Protein AF-A0A2V7ILH2-F1 (afdb_monomer_lite)

Foldseek 3Di:
DVLLLLVQLQQWPDKDQFPPDDDDDPDPLADTAGIWTAGPVGAIAGEHEEEDEDDDLPDKDKDFPSNLVNPVVVCVVVVHWYWYWYQHPVVLDTFIATSVQFDDDPRMTIDGPVSRLQAGCCCVRRVKWWKKWADKKKKKFFFDPVDDFFQDPPPRDTDTDGPDIWIAHPNFTDDDPLVVVVSVLLLQQWPFDWDPWDFDADPRGTGMIMTITHHPDDDPVDRIDTRGMQSSSLVSQFCVQQADPVGGPDPGGPDRSNVSGRDDDDPDADDRIGMDIDRRHHDDD

Secondary structure (DSSP, 8-state):
-HHHHHHHTS-EEEEEESSSS----S-TT----SEEEEETT--EEEEEEEEE--S-TTSPEEEEHHHHHHHHHHHHHHT-EEEEEEEEGGGTEEEEEEGGGSEEETTEEEE-HHHHHHT--IIIII---EEEEPSPEEEEEEE-TTS--BPPTTT------EEEEEEEETTEE--SHHHHHHHHHHHHHSSPEEEEEEEEEETTEEEEEEEEEE-SS--TT-S-EEEEEHHHHHHHHHHHHHEETTEE--SS-SS-GGGSS----TT---SSS-EEEE---PPP-

Structure (mmCIF, N/CA/C/O backbone):
data_AF-A0A2V7ILH2-F1
#
_entry.id   AF-A0A2V7ILH2-F1
#
loop_
_atom_site.group_PDB
_atom_site.id
_atom_site.type_symbol
_atom_site.label_atom_id
_atom_site.label_alt_id
_atom_site.label_comp_id
_atom_site.label_asym_id
_atom_site.label_entity_id
_atom_site.label_seq_id
_atom_site.pdbx_PDB_ins_code
_atom_site.Cartn_x
_atom_site.Cartn_y
_atom_site.Cartn_z
_atom_site.occupancy
_atom_site.B_iso_or_equiv
_atom_site.auth_seq_id
_atom_site.auth_comp_id
_atom_site.auth_asym_id
_atom_site.auth_atom_id
_atom_site.pdbx_PDB_model_num
ATOM 1 N N . MET A 1 1 ? -11.957 5.761 -0.556 1.00 91.00 1 MET A N 1
ATOM 2 C CA . MET A 1 1 ? -10.638 5.080 -0.637 1.00 91.00 1 MET A CA 1
ATOM 3 C C . MET A 1 1 ? -10.541 3.841 0.254 1.00 91.00 1 MET A C 1
ATOM 5 O O . MET A 1 1 ? -10.382 2.770 -0.309 1.00 91.00 1 MET A O 1
ATOM 9 N N . PHE A 1 2 ? -10.644 3.927 1.592 1.00 95.94 2 PHE A N 1
ATOM 10 C CA . PHE A 1 2 ? -10.409 2.763 2.475 1.00 95.94 2 PHE A CA 1
ATOM 11 C C . PHE A 1 2 ? -11.211 1.511 2.092 1.00 95.94 2 PHE A C 1
ATOM 13 O O . PHE A 1 2 ? -10.617 0.446 1.968 1.00 95.94 2 PHE A O 1
ATOM 20 N N . GLY A 1 3 ? -12.522 1.633 1.841 1.00 94.56 3 GLY A N 1
ATOM 21 C CA . GLY A 1 3 ? -13.349 0.480 1.470 1.00 94.56 3 GLY A CA 1
ATOM 22 C C . GLY A 1 3 ? -12.833 -0.273 0.235 1.00 94.56 3 GLY A C 1
ATOM 23 O O . GLY A 1 3 ? -12.791 -1.500 0.230 1.00 94.56 3 GLY A O 1
ATOM 24 N N . TYR A 1 4 ? -12.341 0.460 -0.770 1.00 93.56 4 TYR A N 1
ATOM 25 C CA . TYR A 1 4 ? -11.715 -0.110 -1.964 1.00 93.56 4 TYR A CA 1
ATOM 26 C C . TYR A 1 4 ? -10.392 -0.814 -1.644 1.00 93.56 4 TYR A C 1
ATOM 28 O O . TYR A 1 4 ? -10.156 -1.922 -2.121 1.00 93.56 4 TYR A O 1
ATOM 36 N N . VAL A 1 5 ? -9.550 -0.198 -0.808 1.00 95.44 5 VAL A N 1
ATOM 37 C CA . VAL A 1 5 ? -8.292 -0.804 -0.348 1.00 95.44 5 VAL A CA 1
ATOM 38 C C . VAL A 1 5 ? -8.584 -2.103 0.405 1.00 95.44 5 VAL A C 1
ATOM 40 O O . VAL A 1 5 ? -8.070 -3.148 0.021 1.00 95.44 5 VAL A O 1
ATOM 43 N N . ALA A 1 6 ? -9.461 -2.076 1.410 1.00 95.81 6 ALA A N 1
ATOM 44 C CA . ALA A 1 6 ? -9.814 -3.251 2.205 1.00 95.81 6 ALA A CA 1
ATOM 45 C C . ALA A 1 6 ? -10.375 -4.396 1.345 1.00 95.81 6 ALA A C 1
ATOM 47 O O . ALA A 1 6 ? -9.959 -5.543 1.508 1.00 95.81 6 ALA A O 1
ATOM 48 N N . ALA A 1 7 ? -11.259 -4.087 0.391 1.00 93.25 7 ALA A N 1
ATOM 49 C CA . ALA A 1 7 ? -11.784 -5.075 -0.548 1.00 93.25 7 ALA A CA 1
ATOM 50 C C . ALA A 1 7 ? -10.675 -5.668 -1.440 1.00 93.25 7 ALA A C 1
ATOM 52 O O . ALA A 1 7 ? -10.587 -6.887 -1.584 1.00 93.25 7 ALA A O 1
ATOM 53 N N . SER A 1 8 ? -9.768 -4.831 -1.957 1.00 92.56 8 SER A N 1
ATOM 54 C CA . SER A 1 8 ? -8.687 -5.257 -2.859 1.00 92.56 8 SER A CA 1
ATOM 55 C C . SER A 1 8 ? -7.653 -6.199 -2.222 1.00 92.56 8 SER A C 1
ATOM 57 O O . SER A 1 8 ? -6.995 -6.962 -2.930 1.00 92.56 8 SER A O 1
ATOM 59 N N . LEU A 1 9 ? -7.519 -6.187 -0.889 1.00 92.94 9 LEU A N 1
ATOM 60 C CA . LEU A 1 9 ? -6.587 -7.056 -0.158 1.00 92.94 9 LEU A CA 1
ATOM 61 C C . LEU A 1 9 ? -7.113 -8.493 0.043 1.00 92.94 9 LEU A C 1
ATOM 63 O O . LEU A 1 9 ? -6.363 -9.372 0.468 1.00 92.94 9 LEU A O 1
ATOM 67 N N . ARG A 1 10 ? -8.384 -8.762 -0.298 1.00 85.44 10 ARG A N 1
ATOM 68 C CA . ARG A 1 10 ? -9.002 -10.105 -0.374 1.00 85.44 10 ARG A CA 1
ATOM 69 C C . ARG A 1 10 ? -9.022 -10.935 0.916 1.00 85.44 10 ARG A C 1
ATOM 71 O O . ARG A 1 10 ? -9.249 -12.146 0.863 1.00 85.44 10 ARG A O 1
ATOM 78 N N . SER A 1 11 ? -8.853 -10.306 2.078 1.00 92.50 11 SER A N 1
ATOM 79 C CA . SER A 1 11 ? -9.111 -10.969 3.371 1.00 92.50 11 SER A CA 1
ATOM 80 C C . SER A 1 11 ? -10.510 -10.713 3.925 1.00 92.50 11 SER A C 1
ATOM 82 O O . SER A 1 11 ? -10.855 -11.256 4.974 1.00 92.50 11 SER A O 1
ATOM 84 N N . CYS A 1 12 ? -11.323 -9.924 3.219 1.00 93.62 12 CYS A N 1
ATOM 85 C CA . CYS A 1 12 ? -12.707 -9.636 3.572 1.00 93.62 12 CYS A CA 1
ATOM 86 C C . CYS A 1 12 ? -13.684 -10.288 2.590 1.00 93.62 12 CYS A C 1
ATOM 88 O O . CYS A 1 12 ? -13.507 -10.196 1.378 1.00 93.62 12 CYS A O 1
ATOM 90 N N . VAL A 1 13 ? -14.755 -10.874 3.128 1.00 94.94 13 VAL A N 1
ATOM 91 C CA . VAL A 1 13 ? -15.926 -11.325 2.356 1.00 94.94 13 VAL A CA 1
ATOM 92 C C . VAL A 1 13 ? -16.975 -10.224 2.217 1.00 94.94 13 VAL A C 1
ATOM 94 O O . VAL A 1 13 ? -17.809 -10.282 1.317 1.00 94.94 13 VAL A O 1
ATOM 97 N N . LEU A 1 14 ? -16.951 -9.227 3.107 1.00 95.88 14 LEU A N 1
ATOM 98 C CA . LEU A 1 14 ? -17.842 -8.072 3.071 1.00 95.88 14 LEU A CA 1
ATOM 99 C C . LEU A 1 14 ? -17.093 -6.813 3.501 1.00 95.88 14 LEU A C 1
ATOM 101 O O . LEU A 1 14 ? -16.436 -6.802 4.542 1.00 95.88 14 LEU A O 1
ATOM 105 N N . VAL A 1 15 ? -17.276 -5.745 2.729 1.00 96.44 15 VAL A N 1
ATOM 106 C CA . VAL A 1 15 ? -16.947 -4.369 3.104 1.00 96.44 15 VAL A CA 1
ATOM 107 C C . VAL A 1 15 ? -18.198 -3.536 2.840 1.00 96.44 15 VAL A C 1
ATOM 109 O O . VAL A 1 15 ? -18.631 -3.420 1.696 1.00 96.44 15 VAL A O 1
ATOM 112 N N . LYS A 1 16 ? -18.818 -3.010 3.896 1.00 96.12 16 LYS A N 1
ATOM 113 C CA . LYS A 1 16 ? -20.048 -2.213 3.824 1.00 96.12 16 LYS A CA 1
ATOM 114 C C . LYS A 1 16 ? -19.785 -0.827 4.399 1.00 96.12 16 LYS A C 1
ATOM 116 O O . LYS A 1 16 ? -19.241 -0.739 5.493 1.00 96.12 16 LYS A O 1
ATOM 121 N N . GLU A 1 17 ? -20.224 0.222 3.709 1.00 96.31 17 GLU A N 1
ATOM 122 C CA . GLU A 1 17 ? -20.344 1.561 4.303 1.00 96.31 17 GLU A CA 1
ATOM 123 C C . GLU A 1 17 ? -21.457 1.534 5.356 1.00 96.31 17 GLU A C 1
ATOM 125 O O . GLU A 1 17 ? -22.616 1.208 5.070 1.00 96.31 17 GLU A O 1
ATOM 130 N N . GLU A 1 18 ? -21.080 1.733 6.612 1.00 96.19 18 GLU A N 1
ATOM 131 C CA . GLU A 1 18 ? -21.965 1.540 7.756 1.00 96.19 18 GLU A CA 1
ATOM 132 C C . GLU A 1 18 ? -22.774 2.795 8.072 1.00 96.19 18 GLU A C 1
ATOM 134 O O . GLU A 1 18 ? -23.951 2.676 8.417 1.00 96.19 18 GLU A O 1
ATOM 139 N N . ASP A 1 19 ? -22.194 3.970 7.846 1.00 92.88 19 ASP A N 1
ATOM 140 C CA . ASP A 1 19 ? -22.847 5.274 7.951 1.00 92.88 19 ASP A CA 1
ATOM 141 C C . ASP A 1 19 ? -23.651 5.664 6.694 1.00 92.88 19 ASP A C 1
ATOM 143 O O . ASP A 1 19 ? -24.390 6.650 6.705 1.00 92.88 19 ASP A O 1
ATOM 147 N N . ALA A 1 20 ? -23.568 4.867 5.624 1.00 91.25 20 ALA A N 1
ATOM 148 C CA . ALA A 1 20 ? -24.351 5.073 4.415 1.00 91.25 20 ALA A CA 1
ATOM 149 C C . ALA A 1 20 ? -25.819 4.644 4.595 1.00 91.25 20 ALA A C 1
ATOM 151 O O . ALA A 1 20 ? -26.137 3.473 4.830 1.00 91.25 20 ALA A O 1
ATOM 152 N N . GLY A 1 21 ? -26.729 5.599 4.388 1.00 86.69 21 GLY A N 1
ATOM 153 C CA . GLY A 1 21 ? -28.178 5.400 4.429 1.00 86.69 21 GLY A CA 1
ATOM 154 C C . GLY A 1 21 ? -28.850 6.111 5.604 1.00 86.69 21 GLY A C 1
ATOM 155 O O . GLY A 1 21 ? -28.275 6.987 6.243 1.00 86.69 21 GLY A O 1
ATOM 156 N N . GLU A 1 22 ? -30.109 5.761 5.867 1.00 87.69 22 GLU A N 1
ATOM 157 C CA . GLU A 1 22 ? -30.852 6.322 6.996 1.00 87.69 22 GLU A CA 1
ATOM 158 C C . GLU A 1 22 ? -30.600 5.515 8.269 1.00 87.69 22 GLU A C 1
ATOM 160 O O . GLU A 1 22 ? -30.806 4.300 8.305 1.00 87.69 22 GLU A O 1
ATOM 165 N N . ALA A 1 23 ? -30.238 6.211 9.344 1.00 86.44 23 ALA A N 1
ATOM 166 C CA . ALA A 1 23 ? -30.157 5.640 10.676 1.00 86.44 23 ALA A CA 1
ATOM 167 C C . ALA A 1 23 ? -30.980 6.469 11.663 1.00 86.44 23 ALA A C 1
ATOM 169 O O . ALA A 1 23 ? -30.857 7.691 11.746 1.00 86.44 23 ALA A O 1
ATOM 170 N N . TYR A 1 24 ? -31.808 5.782 12.445 1.00 87.75 24 TYR A N 1
ATOM 171 C CA . TYR A 1 24 ? -32.654 6.394 13.460 1.00 87.75 24 TYR A CA 1
ATOM 172 C C . TYR A 1 24 ? -32.085 6.063 14.832 1.00 87.75 24 TYR A C 1
ATOM 174 O O . TYR A 1 24 ? -32.209 4.935 15.312 1.00 87.75 24 TYR A O 1
ATOM 182 N N . VAL A 1 25 ? -31.442 7.047 15.458 1.00 85.88 25 VAL A N 1
ATOM 183 C CA . VAL A 1 25 ? -30.775 6.872 16.748 1.00 85.88 25 VAL A CA 1
ATOM 184 C C . VAL A 1 25 ? -31.432 7.772 17.785 1.00 85.88 25 VAL A C 1
ATOM 186 O O . VAL A 1 25 ? -31.666 8.953 17.544 1.00 85.88 25 VAL A O 1
ATOM 189 N N . THR A 1 26 ? -31.766 7.208 18.945 1.00 84.94 26 THR A N 1
ATOM 190 C CA . THR A 1 26 ? -32.479 7.935 20.008 1.00 84.94 26 THR A CA 1
ATOM 191 C C . THR A 1 26 ? -31.566 8.842 20.828 1.00 84.94 26 THR A C 1
ATOM 193 O O . THR A 1 26 ? -32.044 9.806 21.422 1.00 84.94 26 THR A O 1
ATOM 196 N N . SER A 1 27 ? -30.263 8.551 20.860 1.00 89.62 27 SER A N 1
ATOM 197 C CA . SER A 1 27 ? -29.255 9.386 21.511 1.00 89.62 27 SER A CA 1
ATOM 198 C C . SER A 1 27 ? -28.434 10.149 20.481 1.00 89.62 27 SER A C 1
ATOM 200 O O . SER A 1 27 ? -27.876 9.546 19.566 1.00 89.62 27 SER A O 1
ATOM 202 N N . SER A 1 28 ? -28.277 11.457 20.685 1.00 85.50 28 SER A N 1
ATOM 203 C CA . SER A 1 28 ? -27.394 12.309 19.879 1.00 85.50 28 SER A CA 1
ATOM 204 C C . SER A 1 28 ? -25.901 12.074 20.141 1.00 85.50 28 SER A C 1
ATOM 206 O O . SER A 1 28 ? -25.063 12.619 19.425 1.00 85.50 28 SER A O 1
ATOM 208 N N . THR A 1 29 ? -25.551 11.283 21.162 1.00 92.75 29 THR A N 1
ATOM 209 C CA . THR A 1 29 ? -24.156 10.952 21.496 1.00 92.75 29 THR A CA 1
ATOM 210 C C . THR A 1 29 ? -23.601 9.798 20.675 1.00 92.75 29 THR A C 1
ATOM 212 O O . THR A 1 29 ? -22.387 9.683 20.553 1.00 92.75 29 THR A O 1
ATOM 215 N N . ILE A 1 30 ? -24.465 8.937 20.135 1.00 95.06 30 ILE A N 1
ATOM 216 C CA . ILE A 1 30 ? -24.052 7.765 19.364 1.00 95.06 30 ILE A CA 1
ATOM 217 C C . ILE A 1 30 ? -23.549 8.224 17.994 1.00 95.06 30 ILE A C 1
ATOM 219 O O . ILE A 1 30 ? -24.170 9.061 17.336 1.00 95.06 30 ILE A O 1
ATOM 223 N N . ARG A 1 31 ? -22.425 7.655 17.562 1.00 95.94 31 ARG A N 1
ATOM 224 C CA . ARG A 1 31 ? -21.815 7.908 16.254 1.00 95.94 31 ARG A CA 1
ATOM 225 C C . ARG A 1 31 ? -21.689 6.591 15.505 1.00 95.94 31 ARG A C 1
ATOM 227 O O . ARG A 1 31 ? -21.263 5.603 16.093 1.00 95.94 31 ARG A O 1
ATOM 234 N N . ILE A 1 32 ? -22.070 6.586 14.235 1.00 97.00 32 ILE A N 1
ATOM 235 C CA . ILE A 1 32 ? -21.970 5.412 13.367 1.00 97.00 32 ILE A CA 1
ATOM 236 C C . ILE A 1 32 ? -20.591 5.454 12.700 1.00 97.00 32 ILE A C 1
ATOM 238 O O . ILE A 1 32 ? -20.271 6.498 12.136 1.00 97.00 32 ILE A O 1
ATOM 242 N N . PRO A 1 33 ? -19.771 4.393 12.805 1.00 98.00 33 PRO A N 1
ATOM 243 C CA . PRO A 1 33 ? -18.494 4.314 12.103 1.00 98.00 33 PRO A CA 1
ATOM 244 C C . PRO A 1 33 ? -18.673 4.254 10.585 1.00 98.00 33 PRO A C 1
ATOM 246 O O . PRO A 1 33 ? -19.706 3.787 10.110 1.00 98.00 33 PRO A O 1
ATOM 249 N N . ASP A 1 34 ? -17.643 4.639 9.837 1.00 98.31 34 ASP A N 1
ATOM 250 C CA . ASP A 1 34 ? -17.695 4.678 8.368 1.00 98.31 34 ASP A CA 1
ATOM 251 C C . ASP A 1 34 ? -17.947 3.299 7.722 1.00 98.31 34 ASP A C 1
ATOM 253 O O . ASP A 1 34 ? -18.676 3.185 6.739 1.00 98.31 34 ASP A O 1
ATOM 257 N N . TYR A 1 35 ? -17.355 2.218 8.246 1.00 98.44 35 TYR A N 1
ATOM 258 C CA . TYR A 1 35 ? -17.438 0.890 7.625 1.00 98.44 35 TYR A CA 1
ATOM 259 C C . TYR A 1 35 ? -17.720 -0.251 8.608 1.00 98.44 35 TYR A C 1
ATOM 261 O O . TYR A 1 35 ? -17.358 -0.224 9.784 1.00 98.44 35 TYR A O 1
ATOM 269 N N . ARG A 1 36 ? -18.294 -1.327 8.068 1.00 98.19 36 ARG A N 1
ATOM 270 C CA . ARG A 1 36 ? -18.427 -2.650 8.683 1.00 98.19 36 ARG A CA 1
ATOM 271 C C . ARG A 1 36 ? -17.780 -3.689 7.777 1.00 98.19 36 ARG A C 1
ATOM 273 O O . ARG A 1 36 ? -18.108 -3.778 6.592 1.00 98.19 36 ARG A O 1
ATOM 280 N N . LEU A 1 37 ? -16.865 -4.474 8.335 1.00 98.38 37 LEU A N 1
ATOM 281 C CA . LEU A 1 37 ? -16.105 -5.489 7.607 1.00 98.38 37 LEU A CA 1
ATOM 282 C C . LEU A 1 37 ? -16.402 -6.882 8.169 1.00 98.38 37 LEU A C 1
ATOM 284 O O . LEU A 1 37 ? -16.590 -7.041 9.375 1.00 98.38 37 LEU A O 1
ATOM 288 N N . VAL A 1 38 ? -16.410 -7.885 7.289 1.00 98.12 38 VAL A N 1
ATOM 289 C CA . VAL A 1 38 ? -16.414 -9.313 7.649 1.00 98.12 38 VAL A CA 1
ATOM 290 C C . VAL A 1 38 ? -15.219 -9.968 6.965 1.00 98.12 38 VAL A C 1
ATOM 292 O O . VAL A 1 38 ? -15.090 -9.889 5.741 1.00 98.12 38 VAL A O 1
ATOM 295 N N . THR A 1 39 ? -14.342 -10.601 7.736 1.00 97.44 39 THR A N 1
ATOM 296 C CA . THR A 1 39 ? -13.159 -11.318 7.239 1.00 97.44 39 THR A CA 1
ATOM 297 C C . THR A 1 39 ? -13.507 -12.711 6.716 1.00 97.44 39 THR A C 1
ATOM 299 O O . THR A 1 39 ? -14.596 -13.234 6.953 1.00 97.44 39 THR A O 1
ATOM 302 N N . ASN A 1 40 ? -12.570 -13.341 6.005 1.00 95.00 40 ASN A N 1
ATOM 303 C CA . ASN A 1 40 ? -12.733 -14.695 5.457 1.00 95.00 40 ASN A CA 1
ATOM 304 C C . ASN A 1 40 ? -12.999 -15.775 6.521 1.00 95.00 40 ASN A C 1
ATOM 306 O O . ASN A 1 40 ? -13.621 -16.789 6.211 1.00 95.00 40 ASN A O 1
ATOM 310 N N . ASP A 1 41 ? -12.555 -15.570 7.761 1.00 95.56 41 ASP A N 1
ATOM 311 C CA . ASP A 1 41 ? -12.828 -16.449 8.907 1.00 95.56 41 ASP A CA 1
ATOM 312 C C . ASP A 1 41 ? -14.110 -16.071 9.677 1.00 95.56 41 ASP A C 1
ATOM 314 O O . ASP A 1 41 ? -14.449 -16.707 10.675 1.00 95.56 41 ASP A O 1
ATOM 318 N N . GLY A 1 42 ? -14.856 -15.070 9.199 1.00 96.94 42 GLY A N 1
ATOM 319 C CA . GLY A 1 42 ? -16.133 -14.642 9.765 1.00 96.94 42 GLY A CA 1
ATOM 320 C C . GLY A 1 42 ? -16.020 -13.679 10.946 1.00 96.94 42 GLY A C 1
ATOM 321 O O . GLY A 1 42 ? -17.050 -13.339 11.534 1.00 96.94 42 GLY A O 1
ATOM 322 N N . TYR A 1 43 ? -14.815 -13.222 11.302 1.00 97.69 43 TYR A N 1
ATOM 323 C CA . TYR A 1 43 ? -14.664 -12.143 12.272 1.00 97.69 43 TYR A CA 1
ATOM 324 C C . TYR A 1 43 ? -15.220 -10.837 11.697 1.00 97.69 43 TYR A C 1
ATOM 326 O O . TYR A 1 43 ? -15.034 -10.489 10.532 1.00 97.69 43 TYR A O 1
ATOM 334 N N . GLU A 1 44 ? -15.965 -10.117 12.526 1.00 98.25 44 GLU A N 1
ATOM 335 C CA . GLU A 1 44 ? -16.720 -8.955 12.095 1.00 98.25 44 GLU A CA 1
ATOM 336 C C . GLU A 1 44 ? -16.472 -7.787 13.039 1.00 98.25 44 GLU A C 1
ATOM 338 O O . GLU A 1 44 ? -16.628 -7.914 14.257 1.00 98.25 44 GLU A O 1
ATOM 343 N N . PHE A 1 45 ? -16.129 -6.642 12.460 1.00 98.69 45 PHE A N 1
ATOM 344 C CA . PHE A 1 45 ? -15.762 -5.441 13.194 1.00 98.69 45 PHE A CA 1
ATOM 345 C C . PHE A 1 45 ? -16.170 -4.175 12.439 1.00 98.69 45 PHE A C 1
ATOM 347 O O . PHE A 1 45 ? -16.457 -4.189 11.238 1.00 98.69 45 PHE A O 1
ATOM 354 N N . LEU A 1 46 ? -16.208 -3.076 13.182 1.00 98.81 46 LEU A N 1
ATOM 355 C CA . LEU A 1 46 ? -16.496 -1.741 12.682 1.00 98.81 46 LEU A CA 1
ATOM 356 C C . LEU A 1 46 ? -15.195 -0.969 12.497 1.00 98.81 46 LEU A C 1
ATOM 358 O O . LEU A 1 46 ? -14.243 -1.145 13.263 1.00 98.81 46 LEU A O 1
ATOM 362 N N . VAL A 1 47 ? -15.166 -0.096 11.499 1.00 98.81 47 VAL A N 1
ATOM 363 C CA . VAL A 1 47 ? -14.004 0.719 11.166 1.00 98.81 47 VAL A CA 1
ATOM 364 C C . VAL A 1 47 ? -14.412 2.168 11.017 1.00 98.81 47 VAL A C 1
ATOM 366 O O . VAL A 1 47 ? -15.262 2.504 10.202 1.00 98.81 47 VAL A O 1
ATOM 369 N N . GLU A 1 48 ? -13.742 3.016 11.777 1.00 98.75 48 GLU A N 1
ATOM 370 C CA . GLU A 1 48 ? -13.715 4.455 11.572 1.00 98.75 48 GLU A CA 1
ATOM 371 C C . GLU A 1 48 ? -12.480 4.823 10.741 1.00 98.75 48 GLU A C 1
ATOM 373 O O . GLU A 1 48 ? -11.365 4.405 11.065 1.00 98.75 48 GLU A O 1
ATOM 378 N N . VAL A 1 49 ? -12.643 5.609 9.682 1.00 98.31 49 VAL A N 1
ATOM 379 C CA . VAL A 1 49 ? -11.578 5.986 8.749 1.00 98.31 49 VAL A CA 1
ATOM 380 C C . VAL A 1 49 ? -11.157 7.431 8.985 1.00 98.31 49 VAL A C 1
ATOM 382 O O . VAL A 1 49 ? -11.961 8.359 9.089 1.00 98.31 49 VAL A O 1
ATOM 385 N N . LYS A 1 50 ? -9.844 7.654 9.049 1.00 97.81 50 LYS A N 1
ATOM 386 C CA . LYS A 1 50 ? -9.265 8.991 9.205 1.00 97.81 50 LYS A CA 1
ATOM 387 C C . LYS A 1 50 ? -8.100 9.182 8.252 1.00 97.81 50 LYS A C 1
ATOM 389 O O . LYS A 1 50 ? -7.260 8.305 8.091 1.00 97.81 50 LYS A O 1
ATOM 394 N N . ASN A 1 51 ? -8.040 10.351 7.624 1.00 96.06 51 ASN A N 1
ATOM 395 C CA . ASN A 1 51 ? -6.856 10.809 6.908 1.00 96.06 51 ASN A CA 1
ATOM 396 C C . ASN A 1 51 ? -6.112 11.781 7.814 1.00 96.06 51 ASN A C 1
ATOM 398 O O . ASN A 1 51 ? -6.712 12.727 8.326 1.00 96.06 51 ASN A O 1
ATOM 402 N N . PHE A 1 52 ? -4.819 11.549 8.004 1.00 95.12 52 PHE A N 1
ATOM 403 C CA . PHE A 1 52 ? -3.987 12.412 8.814 1.00 95.12 52 PHE A CA 1
ATOM 404 C C . PHE A 1 52 ? -2.710 12.786 8.069 1.00 95.12 52 PHE A C 1
ATOM 406 O O . PHE A 1 52 ? -1.840 11.955 7.794 1.00 95.12 52 PHE A O 1
ATOM 413 N N . HIS A 1 53 ? -2.614 14.069 7.727 1.00 92.75 53 HIS A N 1
ATOM 414 C CA . HIS A 1 53 ? -1.434 14.651 7.111 1.00 92.75 53 HIS A CA 1
ATOM 415 C C . HIS A 1 53 ? -0.581 15.332 8.178 1.00 92.75 53 HIS A C 1
ATOM 417 O O . HIS A 1 53 ? -1.011 16.308 8.788 1.00 92.75 53 HIS A O 1
ATOM 423 N N . GLN A 1 54 ? 0.648 14.864 8.375 1.00 88.12 54 GLN A N 1
ATOM 424 C CA . GLN A 1 54 ? 1.582 15.499 9.300 1.00 88.12 54 GLN A CA 1
ATOM 425 C C . GLN A 1 54 ? 3.018 15.388 8.802 1.00 88.12 54 GLN A C 1
ATOM 427 O O . GLN A 1 54 ? 3.362 14.438 8.109 1.00 88.12 54 GLN A O 1
ATOM 432 N N . SER A 1 55 ? 3.865 16.357 9.153 1.00 87.31 55 SER A N 1
ATOM 433 C CA . SER A 1 55 ? 5.290 16.374 8.798 1.00 87.31 55 SER A CA 1
ATOM 434 C C . SER A 1 55 ? 6.199 15.750 9.852 1.00 87.31 55 SER A C 1
ATOM 436 O O . SER A 1 55 ? 7.269 15.250 9.510 1.00 87.31 55 SER A O 1
ATOM 438 N N . ASN A 1 56 ? 5.776 15.781 11.116 1.00 89.81 56 ASN A N 1
ATOM 439 C CA . ASN A 1 56 ? 6.524 15.287 12.263 1.00 89.81 56 ASN A CA 1
ATOM 440 C C . ASN A 1 56 ? 5.980 13.910 12.688 1.00 89.81 56 ASN A C 1
ATOM 442 O O . ASN A 1 56 ? 4.856 13.862 13.179 1.00 89.81 56 ASN A O 1
ATOM 446 N N . PRO A 1 57 ? 6.748 12.812 12.564 1.00 83.94 57 PRO A N 1
ATOM 447 C CA . PRO A 1 57 ? 6.315 11.482 13.005 1.00 83.94 57 PRO A CA 1
ATOM 448 C C . PRO A 1 57 ? 5.949 11.397 14.493 1.00 83.94 57 PRO A C 1
ATOM 450 O O . PRO A 1 57 ? 5.159 10.542 14.881 1.00 83.94 57 PRO A O 1
ATOM 453 N N . SER A 1 58 ? 6.516 12.272 15.326 1.00 89.25 58 SER A N 1
ATOM 454 C CA . SER A 1 58 ? 6.258 12.295 16.769 1.00 89.25 58 SER A CA 1
ATOM 455 C C . SER A 1 58 ? 5.011 13.088 17.155 1.00 89.25 58 SER A C 1
ATOM 457 O O . SER A 1 58 ? 4.650 13.091 18.329 1.00 89.25 58 SER A O 1
ATOM 459 N N . ALA A 1 59 ? 4.376 13.797 16.216 1.00 91.00 59 ALA A N 1
ATOM 460 C CA . ALA A 1 59 ? 3.100 14.439 16.496 1.00 91.00 59 ALA A CA 1
ATOM 461 C C . ALA A 1 59 ? 1.987 13.369 16.554 1.00 91.00 59 ALA A C 1
ATOM 463 O O . ALA A 1 59 ? 1.987 12.432 15.743 1.00 91.00 59 ALA A O 1
ATOM 464 N N . PRO A 1 60 ? 1.080 13.450 17.544 1.00 93.25 60 PRO A N 1
ATOM 465 C CA . PRO A 1 60 ? -0.001 12.491 17.671 1.00 93.25 60 PRO A CA 1
ATOM 466 C C . PRO A 1 60 ? -1.111 12.794 16.664 1.00 93.25 60 PRO A C 1
ATOM 468 O O . PRO A 1 60 ? -1.474 13.946 16.423 1.00 93.25 60 PRO A O 1
ATOM 471 N N . PHE A 1 61 ? -1.694 11.730 16.124 1.00 95.12 61 PHE A N 1
ATOM 472 C CA . PHE A 1 61 ? -3.064 11.764 15.643 1.00 95.12 61 PHE A CA 1
ATOM 473 C C . PHE A 1 61 ? -3.986 11.810 16.866 1.00 95.12 61 PHE A C 1
ATOM 475 O O . PHE A 1 61 ? -3.829 10.986 17.768 1.00 95.12 61 PHE A O 1
ATOM 482 N N . SER A 1 62 ? -4.920 12.762 16.898 1.00 96.12 62 SER A N 1
ATOM 483 C CA . SER A 1 62 ? -5.794 12.999 18.048 1.00 96.12 62 SER A CA 1
ATOM 484 C C . SER A 1 62 ? -7.269 13.073 17.658 1.00 96.12 62 SER A C 1
ATOM 486 O O . SER A 1 62 ? -7.618 13.558 16.578 1.00 96.12 62 SER A O 1
ATOM 488 N N . LEU A 1 63 ? -8.130 12.581 18.547 1.00 97.44 63 LEU A N 1
ATOM 489 C CA . LEU A 1 63 ? -9.585 12.647 18.459 1.00 97.44 63 LEU A CA 1
ATOM 490 C C . LEU A 1 63 ? -10.177 13.065 19.803 1.00 97.44 63 LEU A C 1
ATOM 492 O O . LEU A 1 63 ? -9.719 12.619 20.854 1.00 97.44 63 LEU A O 1
ATOM 496 N N . ASP A 1 64 ? -11.273 13.821 19.777 1.00 97.75 64 ASP A N 1
ATOM 497 C CA . ASP A 1 64 ? -12.050 14.102 20.983 1.00 97.75 64 ASP A CA 1
ATOM 498 C C . ASP A 1 64 ? -12.516 12.803 21.661 1.00 97.75 64 ASP A C 1
ATOM 500 O O . ASP A 1 64 ? -13.066 11.898 21.025 1.00 97.75 64 ASP A O 1
ATOM 504 N N . SER A 1 65 ? -12.375 12.712 22.983 1.00 97.62 65 SER A N 1
ATOM 505 C CA . SER A 1 65 ? -12.810 11.528 23.735 1.00 97.62 65 SER A CA 1
ATOM 506 C C . SER A 1 65 ? -14.306 11.276 23.580 1.00 97.62 65 SER A C 1
ATOM 508 O O . SER A 1 65 ? -14.711 10.134 23.388 1.00 97.62 65 SER A O 1
ATOM 510 N N . SER A 1 66 ? -15.118 12.338 23.571 1.00 97.25 66 SER A N 1
ATOM 511 C CA . SER A 1 66 ? -16.569 12.240 23.372 1.00 97.25 66 SER A CA 1
ATOM 512 C C . SER A 1 66 ? -16.940 11.694 21.990 1.00 97.25 66 SER A C 1
ATOM 514 O O . SER A 1 66 ? -17.943 10.992 21.854 1.00 97.25 66 SER A O 1
ATOM 516 N N . TYR A 1 67 ? -16.118 11.972 20.973 1.00 97.81 67 TYR A N 1
ATOM 517 C CA . TYR A 1 67 ? -16.275 11.414 19.635 1.00 97.81 67 TYR A CA 1
ATOM 518 C C . TYR A 1 67 ? -16.054 9.902 19.648 1.00 97.81 67 TYR A C 1
ATOM 520 O O . TYR A 1 67 ? -16.914 9.137 19.207 1.00 97.81 67 TYR A O 1
ATOM 528 N N . VAL A 1 68 ? -14.930 9.466 20.223 1.00 98.25 68 VAL A N 1
ATOM 529 C CA . VAL A 1 68 ? -14.594 8.041 20.318 1.00 98.25 68 VAL A CA 1
ATOM 530 C C . VAL A 1 68 ? -15.591 7.291 21.203 1.00 98.25 68 VAL A C 1
ATOM 532 O O . VAL A 1 68 ? -15.989 6.177 20.867 1.00 98.25 68 VAL A O 1
ATOM 535 N N . ASP A 1 69 ? -16.057 7.902 22.293 1.00 97.94 69 ASP A N 1
ATOM 536 C CA . ASP A 1 69 ? -17.092 7.331 23.160 1.00 97.94 69 ASP A CA 1
ATOM 537 C C . ASP A 1 69 ? -18.405 7.100 22.402 1.00 97.94 69 ASP A C 1
ATOM 539 O O . ASP A 1 69 ? -19.057 6.075 22.602 1.00 97.94 69 ASP A O 1
ATOM 543 N N . GLY A 1 70 ? -18.782 8.014 21.504 1.00 98.00 70 GLY A N 1
ATOM 544 C CA . GLY A 1 70 ? -19.963 7.864 20.656 1.00 98.00 70 GLY A CA 1
ATOM 545 C C . GLY A 1 70 ? -19.874 6.677 19.695 1.00 98.00 70 GLY A C 1
ATOM 546 O O . GLY A 1 70 ? -20.854 5.944 19.534 1.00 98.00 70 GLY A O 1
ATOM 547 N N . LEU A 1 71 ? -18.695 6.451 19.108 1.00 98.38 71 LEU A N 1
ATOM 548 C CA . LEU A 1 71 ? -18.427 5.293 18.246 1.00 98.38 71 LEU A CA 1
ATOM 549 C C . LEU A 1 71 ? -18.420 3.986 19.051 1.00 98.38 71 LEU A C 1
ATOM 551 O O . LEU A 1 71 ? -18.997 2.984 18.631 1.00 98.38 71 LEU A O 1
ATOM 555 N N . LEU A 1 72 ? -17.812 3.992 20.241 1.00 98.38 72 LEU A N 1
ATOM 556 C CA . LEU A 1 72 ? -17.789 2.831 21.134 1.00 98.38 72 LEU A CA 1
ATOM 557 C C . LEU A 1 72 ? -19.189 2.451 21.626 1.00 98.38 72 LEU A C 1
ATOM 559 O O . LEU A 1 72 ? -19.492 1.265 21.740 1.00 98.38 72 LEU A O 1
ATOM 563 N N . GLN A 1 73 ? -20.059 3.433 21.879 1.00 97.69 73 GLN A N 1
ATOM 564 C CA . GLN A 1 73 ? -21.465 3.177 22.203 1.00 97.69 73 GLN A CA 1
ATOM 565 C C . GLN A 1 73 ? -22.175 2.449 21.056 1.00 97.69 73 GLN A C 1
ATOM 567 O O . GLN A 1 73 ? -22.860 1.459 21.307 1.00 97.69 73 GLN A O 1
ATOM 572 N N . TYR A 1 74 ? -21.980 2.886 19.807 1.00 97.44 74 TYR A N 1
ATOM 573 C CA . TYR A 1 74 ? -22.535 2.193 18.639 1.00 97.44 74 TYR A CA 1
ATOM 574 C C . TYR A 1 74 ? -22.000 0.762 18.516 1.00 97.44 74 TYR A C 1
ATOM 576 O O . TYR A 1 74 ? -22.769 -0.192 18.384 1.00 97.44 74 TYR A O 1
ATOM 584 N N . ALA A 1 75 ? -20.684 0.596 18.644 1.00 98.12 75 ALA A N 1
ATOM 585 C CA . ALA A 1 75 ? -20.033 -0.707 18.581 1.00 98.12 75 ALA A CA 1
ATOM 586 C C . ALA A 1 75 ? -20.561 -1.675 19.656 1.00 98.12 75 ALA A C 1
ATOM 588 O O . ALA A 1 75 ? -20.843 -2.843 19.368 1.00 98.12 75 ALA A O 1
ATOM 589 N N . ALA A 1 76 ? -20.805 -1.174 20.871 1.00 97.31 76 ALA A N 1
ATOM 590 C CA . ALA A 1 76 ? -21.392 -1.947 21.961 1.00 97.31 76 ALA A CA 1
ATOM 591 C C . ALA A 1 76 ? -22.834 -2.403 21.668 1.00 97.31 76 ALA A C 1
ATOM 593 O O . ALA A 1 76 ? -23.189 -3.533 22.012 1.00 97.31 76 ALA A O 1
ATOM 594 N N . LEU A 1 77 ? -23.654 -1.578 20.999 1.00 95.75 77 LEU A N 1
ATOM 595 C CA . LEU A 1 77 ? -25.018 -1.958 20.596 1.00 95.75 77 LEU A CA 1
ATOM 596 C C . LEU A 1 77 ? -25.017 -3.151 19.636 1.00 95.75 77 LEU A C 1
ATOM 598 O O . LEU A 1 77 ? -25.854 -4.047 19.761 1.00 95.75 77 LEU A O 1
ATOM 602 N N . LEU A 1 78 ? -24.056 -3.185 18.711 1.00 96.12 78 LEU A N 1
ATOM 603 C CA . LEU A 1 78 ? -23.912 -4.265 17.733 1.00 96.12 78 LEU A CA 1
ATOM 604 C C . LEU A 1 78 ? -23.070 -5.443 18.237 1.00 96.12 78 LEU A C 1
ATOM 606 O O . LEU A 1 78 ? -23.013 -6.480 17.571 1.00 96.12 78 LEU A O 1
ATOM 610 N N . LYS A 1 79 ? -22.446 -5.308 19.416 1.00 97.62 79 LYS A N 1
ATOM 611 C CA . LYS A 1 79 ? -21.483 -6.268 19.980 1.00 97.62 79 LYS A CA 1
ATOM 612 C C . LYS A 1 79 ? -20.342 -6.558 19.001 1.00 97.62 79 LYS A C 1
ATOM 614 O O . LYS A 1 79 ? -20.035 -7.718 18.720 1.00 97.62 79 LYS A O 1
ATOM 619 N N . LYS A 1 80 ? -19.764 -5.494 18.448 1.00 98.25 80 LYS A N 1
ATOM 620 C CA . LYS A 1 80 ? -18.639 -5.549 17.510 1.00 98.25 80 LYS A CA 1
ATOM 621 C C . LYS A 1 80 ? -17.470 -4.758 18.062 1.00 98.25 80 LYS A C 1
ATOM 623 O O . LYS A 1 80 ? -17.665 -3.791 18.795 1.00 98.25 80 LYS A O 1
ATOM 628 N N . ASP A 1 81 ? -16.269 -5.165 17.683 1.00 98.31 81 ASP A N 1
ATOM 629 C CA . ASP A 1 81 ? -15.074 -4.389 17.984 1.00 98.31 81 ASP A CA 1
ATOM 630 C C . ASP A 1 81 ? -15.020 -3.147 17.089 1.00 98.31 81 ASP A C 1
ATOM 632 O O . ASP A 1 81 ? -15.459 -3.178 15.937 1.00 98.31 81 ASP A O 1
ATOM 636 N N . LEU A 1 82 ? -14.465 -2.059 17.623 1.00 98.75 82 LEU A N 1
ATOM 637 C CA . LEU A 1 82 ? -14.204 -0.827 16.885 1.00 98.75 82 LEU A CA 1
ATOM 638 C C . LEU A 1 82 ? -12.713 -0.718 16.579 1.00 98.75 82 LEU A C 1
ATOM 640 O O . LEU A 1 82 ? -11.873 -0.825 17.481 1.00 98.75 82 LEU A O 1
ATOM 644 N N . LYS A 1 83 ? -12.395 -0.439 15.318 1.00 98.75 83 LYS A N 1
ATOM 645 C CA . LYS A 1 83 ? -11.037 -0.167 14.850 1.00 98.75 83 LYS A CA 1
ATOM 646 C C . LYS A 1 83 ? -10.976 1.185 14.147 1.00 98.75 83 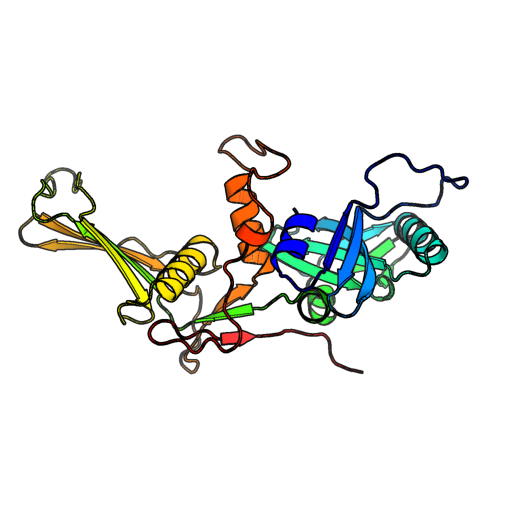LYS A C 1
ATOM 648 O O . LYS A 1 83 ? -11.973 1.671 13.624 1.00 98.75 83 LYS A O 1
ATOM 653 N N . PHE A 1 84 ? -9.792 1.777 14.128 1.00 98.62 84 PHE A N 1
ATOM 654 C CA . PHE A 1 84 ? -9.488 3.003 13.405 1.00 98.62 84 PHE A CA 1
ATOM 655 C C . PHE A 1 84 ? -8.535 2.681 12.260 1.00 98.62 84 PHE A C 1
ATOM 657 O O . PHE A 1 84 ? -7.420 2.210 12.494 1.00 98.62 84 PHE A O 1
ATOM 664 N N . ALA A 1 85 ? -8.972 2.930 11.029 1.00 98.56 85 ALA A N 1
ATOM 665 C CA . ALA A 1 85 ? -8.124 2.911 9.849 1.00 98.56 85 ALA A CA 1
ATOM 666 C C . ALA A 1 85 ? -7.585 4.324 9.607 1.00 98.56 85 ALA A C 1
ATOM 668 O O . ALA A 1 85 ? -8.304 5.212 9.145 1.00 98.56 85 ALA A O 1
ATOM 669 N N . VAL A 1 86 ? -6.314 4.540 9.934 1.00 98.19 86 VAL A N 1
ATOM 670 C CA . VAL A 1 86 ? -5.649 5.835 9.766 1.00 98.19 86 VAL A CA 1
ATOM 671 C C . VAL A 1 86 ? -4.762 5.787 8.527 1.00 98.19 86 VAL A C 1
ATOM 673 O O . VAL A 1 86 ? -3.844 4.969 8.447 1.00 98.19 86 VAL A O 1
ATOM 676 N N . TYR A 1 87 ? -5.041 6.669 7.568 1.00 97.69 87 TYR A N 1
ATOM 677 C CA . TYR A 1 87 ? -4.187 6.923 6.414 1.00 97.69 87 TYR A CA 1
ATOM 678 C C . TYR A 1 87 ? -3.235 8.077 6.712 1.00 97.69 87 TYR A C 1
ATOM 680 O O . TYR A 1 87 ? -3.634 9.245 6.760 1.00 97.69 87 TYR A O 1
ATOM 688 N N . TRP A 1 88 ? -1.963 7.743 6.889 1.00 96.62 88 TRP A N 1
ATOM 689 C CA . TRP A 1 88 ? -0.876 8.681 7.135 1.00 96.62 88 TRP A CA 1
ATOM 690 C C . TRP A 1 88 ? -0.401 9.254 5.798 1.00 96.62 88 TRP A C 1
ATOM 692 O O . TRP A 1 88 ? 0.596 8.813 5.222 1.00 96.62 88 TRP A O 1
ATOM 702 N N . SER A 1 89 ? -1.154 10.220 5.273 1.00 93.31 89 SER A N 1
ATOM 703 C CA . SER A 1 89 ? -1.114 10.599 3.853 1.00 93.31 89 SER A CA 1
ATOM 704 C C . SER A 1 89 ? 0.240 11.108 3.358 1.00 93.31 89 SER A C 1
ATOM 706 O O . SER A 1 89 ? 0.564 10.915 2.191 1.00 93.31 89 SER A O 1
ATOM 708 N N . ARG A 1 90 ? 1.073 11.698 4.228 1.00 92.94 90 ARG A N 1
ATOM 709 C CA . ARG A 1 90 ? 2.443 12.105 3.862 1.00 92.94 90 ARG A CA 1
ATOM 710 C C . ARG A 1 90 ? 3.339 10.919 3.485 1.00 92.94 90 ARG A C 1
ATOM 712 O O . ARG A 1 90 ? 4.259 11.094 2.694 1.00 92.94 90 ARG A O 1
ATOM 719 N N . TRP A 1 91 ? 3.097 9.749 4.068 1.00 91.94 91 TRP A N 1
ATOM 720 C CA . TRP A 1 91 ? 3.923 8.553 3.889 1.00 91.94 91 TRP A CA 1
ATOM 721 C C . TRP A 1 91 ? 3.230 7.464 3.070 1.00 91.94 91 TRP A C 1
ATOM 723 O O . TRP A 1 91 ? 3.768 6.369 2.985 1.00 91.94 91 TRP A O 1
ATOM 733 N N . ASN A 1 92 ? 2.047 7.743 2.503 1.00 94.38 92 ASN A N 1
ATOM 734 C CA . ASN A 1 92 ? 1.228 6.757 1.793 1.00 94.38 92 ASN A CA 1
ATOM 735 C C . ASN A 1 92 ? 1.059 5.450 2.595 1.00 94.38 92 ASN A C 1
ATOM 737 O O . ASN A 1 92 ? 1.240 4.360 2.068 1.00 94.38 92 ASN A O 1
ATOM 741 N N . LEU A 1 93 ? 0.765 5.544 3.894 1.00 95.44 93 LEU A N 1
ATOM 742 C CA . LEU A 1 93 ? 0.748 4.390 4.796 1.00 95.44 93 LEU A CA 1
ATOM 743 C C . LEU A 1 93 ? -0.617 4.235 5.463 1.00 95.44 93 LEU A C 1
ATOM 745 O O . LEU A 1 93 ? -1.194 5.212 5.938 1.00 95.44 93 LEU A O 1
ATOM 749 N N . TRP A 1 94 ? -1.084 2.994 5.576 1.00 97.69 94 TRP A N 1
ATOM 750 C CA . TRP A 1 94 ? -2.261 2.636 6.360 1.00 97.69 94 TRP A CA 1
ATOM 751 C C . TRP A 1 94 ? -1.891 1.928 7.661 1.00 97.69 94 TRP A C 1
ATOM 753 O O . TRP A 1 94 ? -1.028 1.051 7.693 1.00 97.69 94 TRP A O 1
ATOM 763 N N . THR A 1 95 ? -2.608 2.258 8.732 1.00 98.00 95 THR A N 1
ATOM 764 C CA . THR A 1 95 ? -2.641 1.452 9.959 1.00 98.00 95 THR A CA 1
ATOM 765 C C . THR A 1 95 ? -4.078 1.163 10.354 1.00 98.00 95 THR A C 1
ATOM 767 O O . THR A 1 95 ? -4.912 2.064 10.291 1.00 98.00 95 THR A O 1
ATOM 770 N N . LEU A 1 96 ? -4.350 -0.056 10.817 1.00 98.38 96 LEU A N 1
ATOM 771 C CA . LEU A 1 96 ? -5.644 -0.460 11.366 1.00 98.38 96 LEU A CA 1
ATOM 772 C C . LEU A 1 96 ? -5.451 -0.793 12.839 1.00 98.38 96 LEU A C 1
ATOM 774 O O . LEU A 1 96 ? -4.789 -1.774 13.151 1.00 98.38 96 LEU A O 1
ATOM 778 N N . VAL A 1 97 ? -5.992 0.012 13.745 1.00 97.88 97 VAL A N 1
ATOM 779 C CA . VAL A 1 97 ? -5.719 -0.126 15.182 1.00 97.88 97 VAL A CA 1
ATOM 780 C C . VAL A 1 97 ? -7.008 -0.297 15.968 1.00 97.88 97 VAL A C 1
ATOM 782 O O . VAL A 1 97 ? -7.994 0.390 15.715 1.00 97.88 97 VAL A O 1
ATOM 785 N N . SER A 1 98 ? -7.016 -1.202 16.941 1.00 97.50 98 SER A N 1
ATOM 786 C CA . SER A 1 98 ? -8.155 -1.345 17.850 1.00 97.50 98 SER A CA 1
ATOM 787 C C . SER A 1 98 ? -8.338 -0.090 18.716 1.00 97.50 98 SER A C 1
ATOM 789 O O . SER A 1 98 ? -7.367 0.540 19.142 1.00 97.50 98 SER A O 1
ATOM 791 N N . ALA A 1 99 ? -9.591 0.287 18.984 1.00 97.81 99 ALA A N 1
ATOM 792 C CA . ALA A 1 99 ? -9.928 1.513 19.716 1.00 97.81 99 ALA A CA 1
ATOM 793 C C . ALA A 1 99 ? -9.344 1.572 21.143 1.00 97.81 99 ALA A C 1
ATOM 795 O O . ALA A 1 99 ? -9.134 2.659 21.680 1.00 97.81 99 ALA A O 1
ATOM 796 N N . ASP A 1 100 ? -9.057 0.418 21.751 1.00 96.06 100 ASP A N 1
ATOM 7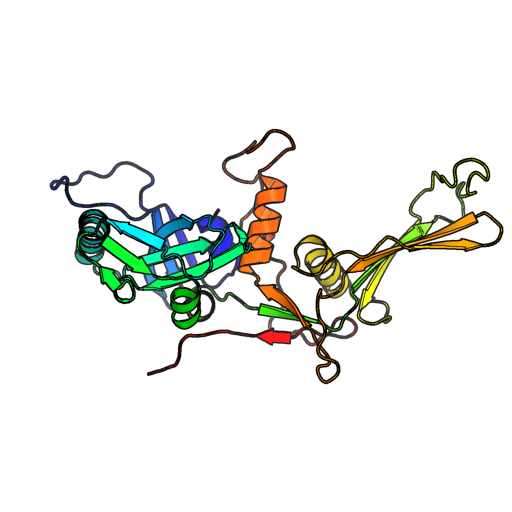97 C CA . ASP A 1 100 ? -8.428 0.294 23.071 1.00 96.06 100 ASP A CA 1
ATOM 798 C C . ASP A 1 100 ? -6.934 0.671 23.079 1.00 96.06 100 ASP A C 1
ATOM 800 O O . ASP A 1 100 ? -6.337 0.781 24.150 1.00 96.06 100 ASP A O 1
ATOM 804 N N . LYS A 1 101 ? -6.315 0.852 21.903 1.00 96.69 101 LYS A N 1
ATOM 805 C CA . LYS A 1 101 ? -4.906 1.258 21.765 1.00 96.69 101 LYS A CA 1
ATOM 806 C C . LYS A 1 101 ? -4.696 2.766 21.795 1.00 96.69 101 LYS A C 1
ATOM 808 O O . LYS A 1 101 ? -3.568 3.202 22.011 1.00 96.69 101 LYS A O 1
ATOM 813 N N . LEU A 1 102 ? -5.755 3.550 21.599 1.00 96.69 102 LEU A N 1
ATOM 814 C CA . LEU A 1 102 ? -5.695 5.004 21.715 1.00 96.69 102 LEU A CA 1
ATOM 815 C C . LEU A 1 102 ? -5.477 5.401 23.181 1.00 96.69 102 LEU A C 1
ATOM 817 O O . LEU A 1 102 ? -6.205 4.955 24.073 1.00 96.69 102 LEU A O 1
ATOM 821 N N . LYS A 1 103 ? -4.491 6.258 23.439 1.00 96.56 103 LYS A N 1
ATOM 822 C CA . LYS A 1 103 ? -4.144 6.711 24.791 1.00 96.56 103 LYS A CA 1
ATOM 823 C C . LYS A 1 103 ? -4.973 7.931 25.163 1.00 96.56 103 LYS A C 1
ATOM 825 O O . LYS A 1 103 ? -5.023 8.889 24.405 1.00 96.56 103 LYS A O 1
ATOM 830 N N . GLY A 1 104 ? -5.594 7.922 26.340 1.00 95.81 104 GLY A N 1
ATOM 831 C CA . GLY A 1 104 ? -6.293 9.102 26.853 1.00 95.81 104 GLY A CA 1
ATOM 832 C C . GLY A 1 104 ? -5.309 10.195 27.278 1.00 95.81 104 GLY A C 1
ATOM 833 O O . GLY A 1 104 ? -4.460 9.950 28.138 1.00 95.81 104 GLY A O 1
ATOM 834 N N . VAL A 1 105 ? -5.450 11.393 26.712 1.00 94.44 105 VAL A N 1
ATOM 835 C CA . VAL A 1 105 ? -4.664 12.592 27.034 1.00 94.44 105 VAL A CA 1
ATOM 836 C C . VAL A 1 105 ? -5.628 13.767 27.211 1.00 94.44 105 VAL A C 1
ATOM 838 O O . VAL A 1 105 ? -6.158 14.321 26.257 1.00 94.44 105 VAL A O 1
ATOM 841 N N . GLY A 1 106 ? -5.905 14.148 28.462 1.00 94.38 106 GLY A N 1
ATOM 842 C CA . GLY A 1 106 ? -6.881 15.204 28.750 1.00 94.38 106 GLY A CA 1
ATOM 843 C C . GLY A 1 106 ? -8.286 14.847 28.248 1.00 94.38 106 GLY A C 1
ATOM 844 O O . GLY A 1 106 ? -8.858 13.849 28.680 1.00 94.38 106 GLY A O 1
ATOM 845 N N . SER A 1 107 ? -8.848 15.679 27.368 1.00 95.88 107 SER A N 1
ATOM 846 C CA . SER A 1 107 ? -10.136 15.439 26.697 1.00 95.88 107 SER A CA 1
ATOM 847 C C . SER A 1 107 ? -10.003 14.671 25.383 1.00 95.88 107 SER A C 1
ATOM 849 O O . SER A 1 107 ? -11.006 14.445 24.710 1.00 95.88 107 SER A O 1
ATOM 851 N N . GLU A 1 108 ? -8.800 14.245 25.018 1.00 97.62 108 GLU A N 1
ATOM 852 C CA . GLU A 1 108 ? -8.487 13.639 23.731 1.00 97.62 108 GLU A CA 1
ATOM 853 C C . GLU A 1 108 ? -8.024 12.186 23.875 1.00 97.62 108 GLU A C 1
ATOM 855 O O . GLU A 1 108 ? -7.674 11.700 24.957 1.00 97.62 108 GLU A O 1
ATOM 860 N N . ARG A 1 109 ? -8.053 11.475 22.752 1.00 97.81 109 ARG A N 1
ATOM 861 C CA . ARG A 1 109 ? -7.501 10.140 22.580 1.00 97.81 109 ARG A CA 1
ATOM 862 C C . ARG A 1 109 ? -6.499 10.172 21.438 1.00 97.81 109 ARG A C 1
ATOM 864 O O . ARG A 1 109 ? -6.858 10.492 20.308 1.00 97.81 109 ARG A O 1
ATOM 871 N N . GLU A 1 110 ? -5.262 9.811 21.746 1.00 97.25 110 GLU A N 1
ATOM 872 C CA . GLU A 1 110 ? -4.109 10.037 20.882 1.00 97.25 110 GLU A CA 1
ATOM 873 C C . GLU A 1 110 ? -3.382 8.743 20.497 1.00 97.25 110 GLU A C 1
ATOM 875 O O . GLU A 1 110 ? -3.395 7.748 21.233 1.00 97.25 110 GLU A O 1
ATOM 880 N N . LEU A 1 111 ? -2.711 8.780 19.343 1.00 95.88 111 LEU A N 1
ATOM 881 C CA . LEU A 1 111 ? -1.765 7.763 18.886 1.00 95.88 111 LEU A CA 1
ATOM 882 C C . LEU A 1 111 ? -0.765 8.369 17.891 1.00 95.88 111 LEU A C 1
ATOM 884 O O . LEU A 1 111 ? -1.151 9.071 16.958 1.00 95.88 111 LEU A O 1
ATOM 888 N N . THR A 1 112 ? 0.523 8.084 18.038 1.00 95.75 112 THR A N 1
ATOM 889 C CA . THR A 1 112 ? 1.539 8.463 17.036 1.00 95.75 112 THR A CA 1
ATOM 890 C C . THR A 1 112 ? 1.642 7.418 15.920 1.00 95.75 112 THR A C 1
ATOM 892 O O . THR A 1 112 ? 1.238 6.268 16.092 1.00 95.75 112 THR A O 1
ATOM 895 N N . ILE A 1 113 ? 2.233 7.775 14.774 1.00 95.44 113 ILE A N 1
ATOM 896 C CA . ILE A 1 113 ? 2.430 6.823 13.661 1.00 95.44 113 ILE A CA 1
ATOM 897 C C . ILE A 1 113 ? 3.293 5.619 14.064 1.00 95.44 113 ILE A C 1
ATOM 899 O O . ILE A 1 113 ? 3.049 4.500 13.619 1.00 95.44 113 ILE A O 1
ATOM 903 N N . THR A 1 114 ? 4.287 5.827 14.930 1.00 93.38 114 THR A N 1
ATOM 904 C CA . THR A 1 114 ? 5.184 4.763 15.397 1.00 93.38 114 THR A CA 1
ATOM 905 C C . THR A 1 114 ? 4.452 3.781 16.304 1.00 93.38 114 THR A C 1
ATOM 907 O O . THR A 1 114 ? 4.607 2.573 16.146 1.00 93.38 114 THR A O 1
ATOM 910 N N . GLU A 1 115 ? 3.604 4.278 17.204 1.00 95.12 115 GLU A N 1
ATOM 911 C CA . GLU A 1 115 ? 2.745 3.439 18.041 1.00 95.12 115 GLU A CA 1
ATOM 912 C C . GLU A 1 115 ? 1.692 2.713 17.201 1.00 95.12 115 GLU A C 1
ATOM 914 O O . GLU A 1 115 ? 1.467 1.522 17.405 1.00 95.12 115 GLU A O 1
ATOM 919 N N . ALA A 1 116 ? 1.093 3.394 16.220 1.00 96.25 116 ALA A N 1
ATOM 920 C CA . ALA A 1 116 ? 0.116 2.799 15.315 1.00 96.25 116 ALA A CA 1
ATOM 921 C C . ALA A 1 116 ? 0.710 1.645 14.503 1.00 96.25 116 ALA A C 1
ATOM 923 O O . ALA A 1 116 ? 0.090 0.591 14.401 1.00 96.25 116 ALA A O 1
ATOM 924 N N . LEU A 1 117 ? 1.933 1.805 13.990 1.00 94.62 117 LEU A N 1
ATOM 925 C CA . LEU A 1 117 ? 2.667 0.746 13.295 1.00 94.62 117 LEU A CA 1
ATOM 926 C C . LEU A 1 117 ? 2.915 -0.481 14.183 1.00 94.62 117 LEU A C 1
ATOM 928 O O . LEU A 1 117 ? 2.774 -1.607 13.713 1.00 94.62 117 LEU A O 1
ATOM 932 N N . GLN A 1 118 ? 3.237 -0.285 15.466 1.00 94.38 118 GLN A N 1
ATOM 933 C CA . GLN A 1 118 ? 3.503 -1.384 16.408 1.00 94.38 118 GLN A CA 1
ATOM 934 C C . GLN A 1 118 ? 2.273 -2.247 16.711 1.00 94.38 118 GLN A C 1
ATOM 936 O O . GLN A 1 118 ? 2.418 -3.409 17.094 1.00 94.38 118 GLN A O 1
ATOM 941 N N . VAL A 1 119 ? 1.074 -1.677 16.584 1.00 96.31 119 VAL A N 1
ATOM 942 C CA . VAL A 1 119 ? -0.194 -2.339 16.930 1.00 96.31 119 VAL A CA 1
ATOM 943 C C . VAL A 1 119 ? -1.137 -2.489 15.736 1.00 96.31 119 VAL A C 1
ATOM 945 O O . VAL A 1 119 ? -2.300 -2.836 15.926 1.00 96.31 119 VAL A O 1
ATOM 948 N N . SER A 1 120 ? -0.649 -2.239 14.518 1.00 97.56 120 SER A N 1
ATOM 949 C CA . SER A 1 120 ? -1.450 -2.292 13.295 1.00 97.56 120 SER A CA 1
ATOM 950 C C . SER A 1 120 ? -1.851 -3.723 12.946 1.00 97.56 120 SER A C 1
ATOM 952 O O . SER A 1 120 ? -1.014 -4.611 12.829 1.00 97.56 120 SER A O 1
ATOM 954 N N . GLU A 1 121 ? -3.136 -3.928 12.698 1.00 97.19 121 GLU A N 1
ATOM 955 C CA . GLU A 1 121 ? -3.763 -5.200 12.342 1.00 97.19 121 GLU A CA 1
ATOM 956 C C . GLU A 1 121 ? -4.036 -5.313 10.826 1.00 97.19 121 GLU A C 1
ATOM 958 O O . GLU A 1 121 ? -4.784 -6.186 10.388 1.00 97.19 121 GLU A O 1
ATOM 963 N N . MET A 1 122 ? -3.434 -4.443 9.998 1.00 97.12 122 MET A N 1
ATOM 964 C CA . MET A 1 122 ? -3.609 -4.456 8.533 1.00 97.12 122 MET A CA 1
ATOM 965 C C . MET A 1 122 ? -3.276 -5.827 7.924 1.00 97.12 122 MET A C 1
ATOM 967 O O . MET A 1 122 ? -4.025 -6.338 7.093 1.00 97.12 122 MET A O 1
ATOM 971 N N . SER A 1 123 ? -2.179 -6.460 8.352 1.00 95.25 123 SER A N 1
ATOM 972 C CA . SER A 1 123 ? -1.772 -7.761 7.810 1.00 95.25 123 SER A CA 1
ATOM 973 C C . SER A 1 123 ? -2.575 -8.931 8.381 1.00 95.25 123 SER A C 1
ATOM 975 O O . SER A 1 123 ? -2.920 -9.863 7.653 1.00 95.25 123 SER A O 1
ATOM 977 N N . SER A 1 124 ? -2.886 -8.904 9.680 1.00 94.38 124 SER A N 1
ATOM 978 C CA . SER A 1 124 ? -3.595 -9.999 10.350 1.00 94.38 124 SER A CA 1
ATOM 979 C C . SER A 1 124 ? -5.071 -10.070 9.957 1.00 94.38 124 SER A C 1
ATOM 981 O O . SER A 1 124 ? -5.577 -11.176 9.781 1.00 94.38 124 SER A O 1
ATOM 983 N N . LEU A 1 125 ? -5.737 -8.923 9.777 1.00 95.88 125 LEU A N 1
ATOM 984 C CA . LEU A 1 125 ? -7.172 -8.860 9.481 1.00 95.88 125 LEU A CA 1
ATOM 985 C C . LEU A 1 125 ? -7.490 -8.600 8.011 1.00 95.88 125 LEU A C 1
ATOM 987 O O . LEU A 1 125 ? -8.451 -9.163 7.494 1.00 95.88 125 LEU A O 1
ATOM 991 N N . LEU A 1 126 ? -6.713 -7.746 7.335 1.00 95.62 126 LEU A N 1
ATOM 992 C CA . LEU A 1 126 ? -6.991 -7.368 5.944 1.00 95.62 126 LEU A CA 1
ATOM 993 C C . LEU A 1 126 ? -6.074 -8.069 4.937 1.00 95.62 126 LEU A C 1
ATOM 995 O O . LEU A 1 126 ? -6.369 -8.046 3.748 1.00 95.62 126 LEU A O 1
ATOM 999 N N . GLY A 1 127 ? -5.017 -8.751 5.388 1.00 93.50 127 GLY A N 1
ATOM 1000 C CA . GLY A 1 127 ? -4.074 -9.451 4.509 1.00 93.50 127 G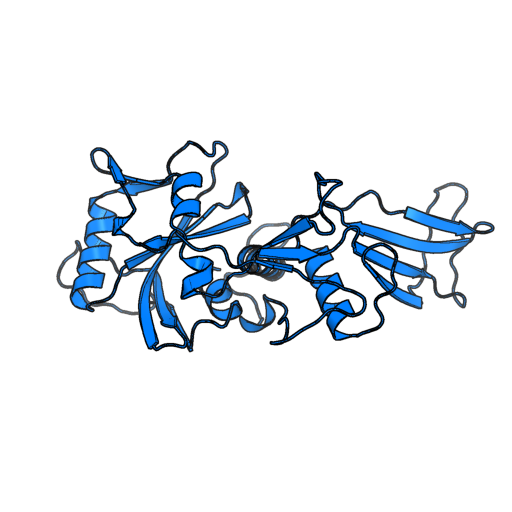LY A CA 1
ATOM 1001 C C . GLY A 1 127 ? -3.110 -8.526 3.780 1.00 93.50 127 GLY A C 1
ATOM 1002 O O . GLY A 1 127 ? -2.571 -8.905 2.742 1.00 93.50 127 GLY A O 1
ATOM 1003 N N . ASP A 1 128 ? -2.883 -7.323 4.310 1.00 95.62 128 ASP A N 1
ATOM 1004 C CA . ASP A 1 128 ? -1.845 -6.442 3.788 1.00 95.62 128 ASP A CA 1
ATOM 1005 C C . ASP A 1 128 ? -0.460 -7.099 3.891 1.00 95.62 128 ASP A C 1
ATOM 1007 O O . ASP A 1 128 ? -0.159 -7.823 4.847 1.00 95.62 128 ASP A O 1
ATOM 1011 N N . LEU A 1 129 ? 0.390 -6.849 2.900 1.00 94.44 129 LEU A N 1
ATOM 1012 C CA . LEU A 1 129 ? 1.730 -7.422 2.807 1.00 94.44 129 LEU A CA 1
ATOM 1013 C C . LEU A 1 129 ? 2.707 -6.349 2.363 1.00 94.44 129 LEU A C 1
ATOM 1015 O O . LEU A 1 129 ? 2.428 -5.609 1.422 1.00 94.44 129 LEU A O 1
ATOM 1019 N N . HIS A 1 130 ? 3.889 -6.337 2.971 1.00 94.44 130 HIS A N 1
ATOM 1020 C CA . HIS A 1 130 ? 5.026 -5.635 2.394 1.00 94.44 130 HIS A CA 1
ATOM 1021 C C . HIS A 1 130 ? 5.645 -6.511 1.310 1.00 94.44 130 HIS A C 1
ATOM 1023 O O . HIS A 1 130 ? 5.956 -7.685 1.543 1.00 94.44 130 HIS A O 1
ATOM 1029 N N . LEU A 1 131 ? 5.812 -5.938 0.125 1.00 95.25 131 LEU A N 1
ATOM 1030 C CA . LEU A 1 131 ? 6.482 -6.582 -0.988 1.00 95.25 131 LEU A CA 1
ATOM 1031 C C . LEU A 1 131 ? 7.935 -6.126 -1.050 1.00 95.25 131 LEU A C 1
ATOM 1033 O O . LEU A 1 131 ? 8.254 -4.959 -0.823 1.00 95.25 131 LEU A O 1
ATOM 1037 N N . GLY A 1 132 ? 8.811 -7.060 -1.395 1.00 95.56 132 GLY A N 1
ATOM 1038 C CA . GLY A 1 132 ? 10.189 -6.775 -1.757 1.00 95.56 132 GLY A CA 1
ATOM 1039 C C . GLY A 1 132 ? 10.610 -7.565 -2.985 1.00 95.56 132 GLY A C 1
ATOM 1040 O O . GLY A 1 132 ? 10.074 -8.640 -3.259 1.00 95.56 132 GLY A O 1
ATOM 1041 N N . THR A 1 133 ? 11.568 -7.034 -3.731 1.00 96.44 133 THR A N 1
ATOM 1042 C CA . THR A 1 133 ? 12.165 -7.701 -4.895 1.00 96.44 133 THR A CA 1
ATOM 1043 C C . THR A 1 133 ? 13.626 -7.295 -5.040 1.00 96.44 133 THR A C 1
ATOM 1045 O O . THR A 1 133 ? 14.112 -6.433 -4.305 1.00 96.44 133 THR A O 1
ATOM 1048 N N . THR A 1 134 ? 14.350 -7.932 -5.954 1.00 96.00 134 THR A N 1
ATOM 1049 C CA . THR A 1 134 ? 15.762 -7.630 -6.188 1.00 96.00 134 THR A CA 1
ATOM 1050 C C . THR A 1 134 ? 15.888 -6.402 -7.100 1.00 96.00 134 THR A C 1
ATOM 1052 O O . THR A 1 134 ? 15.383 -6.422 -8.226 1.00 96.00 134 THR A O 1
ATOM 1055 N N . PRO A 1 135 ? 16.551 -5.319 -6.657 1.00 95.44 135 PRO A N 1
ATOM 1056 C CA . PRO A 1 135 ? 16.744 -4.133 -7.484 1.00 95.44 135 PRO A CA 1
ATOM 1057 C C . PRO A 1 135 ? 17.833 -4.323 -8.559 1.00 95.44 135 PRO A C 1
ATOM 1059 O O . PRO A 1 135 ? 18.745 -5.135 -8.386 1.00 95.44 135 PRO A O 1
ATOM 1062 N N . PRO A 1 136 ? 17.825 -3.513 -9.636 1.00 96.06 136 PRO A N 1
ATOM 1063 C CA . PRO A 1 136 ? 16.743 -2.615 -10.059 1.00 96.06 136 PRO A CA 1
ATOM 1064 C C . PRO A 1 136 ? 15.597 -3.355 -10.767 1.00 96.06 136 PRO A C 1
ATOM 1066 O O . PRO A 1 136 ? 15.804 -4.438 -11.323 1.00 96.06 136 PRO A O 1
ATOM 1069 N N . LEU A 1 137 ? 14.426 -2.714 -10.830 1.00 98.00 137 LEU A N 1
ATOM 1070 C CA . LEU A 1 137 ? 13.410 -3.021 -11.841 1.00 98.00 137 LEU A CA 1
ATOM 1071 C C . LEU A 1 137 ? 13.576 -2.065 -13.027 1.00 98.00 137 LEU A C 1
ATOM 1073 O O . LEU A 1 137 ? 13.793 -0.871 -12.831 1.00 98.00 137 LEU A O 1
ATOM 1077 N N . VAL A 1 138 ? 13.480 -2.575 -14.253 1.00 98.00 138 VAL A N 1
ATOM 1078 C CA . VAL A 1 138 ? 13.631 -1.762 -15.471 1.00 98.00 138 VAL A CA 1
ATOM 1079 C C . VAL A 1 138 ? 12.478 -2.023 -16.427 1.00 98.00 138 VAL A C 1
ATOM 1081 O O . VAL A 1 138 ? 12.213 -3.174 -16.771 1.00 98.00 138 VAL A O 1
ATOM 1084 N N . LEU A 1 139 ? 11.843 -0.949 -16.891 1.00 97.62 139 LEU A N 1
ATOM 1085 C CA . LEU A 1 139 ? 10.966 -0.923 -18.057 1.00 97.62 139 LEU A CA 1
ATOM 1086 C C . LEU A 1 139 ? 11.785 -0.423 -19.252 1.00 97.62 139 LEU A C 1
ATOM 1088 O O . LEU A 1 139 ? 12.249 0.715 -19.261 1.00 97.62 139 LEU A O 1
ATOM 1092 N N . ARG A 1 140 ? 11.954 -1.265 -20.270 1.00 98.00 140 ARG A N 1
ATOM 1093 C CA . ARG A 1 140 ? 12.667 -0.926 -21.504 1.00 98.00 140 ARG A CA 1
ATOM 1094 C C . ARG A 1 140 ? 11.696 -0.808 -22.668 1.00 98.00 140 ARG A C 1
ATOM 1096 O O . ARG A 1 140 ? 11.013 -1.770 -23.023 1.00 98.00 140 ARG A O 1
ATOM 1103 N N . LEU A 1 141 ? 11.697 0.352 -23.315 1.00 97.19 141 LEU A N 1
ATOM 1104 C CA . LEU A 1 141 ? 10.990 0.588 -24.571 1.00 97.19 141 LEU A CA 1
ATOM 1105 C C . LEU A 1 141 ? 11.974 0.426 -25.729 1.00 97.19 141 LEU A C 1
ATOM 1107 O O . LEU A 1 141 ? 12.917 1.207 -25.850 1.00 97.19 141 LEU A O 1
ATOM 1111 N N . ARG A 1 142 ? 11.777 -0.578 -26.588 1.00 97.81 142 ARG A N 1
ATOM 1112 C CA . ARG A 1 142 ? 12.588 -0.760 -27.803 1.00 97.81 142 ARG A CA 1
ATOM 1113 C C . ARG A 1 142 ? 11.976 -0.020 -28.978 1.00 97.81 142 ARG A C 1
ATOM 1115 O O . ARG A 1 142 ? 10.771 -0.129 -29.216 1.00 97.81 142 ARG A O 1
ATOM 1122 N N . ALA A 1 143 ? 12.809 0.668 -29.750 1.00 97.38 143 ALA A N 1
ATOM 1123 C CA . ALA A 1 143 ? 12.370 1.274 -30.997 1.00 97.38 143 ALA A CA 1
ATOM 1124 C C . ALA A 1 143 ? 12.057 0.201 -32.054 1.00 97.38 143 ALA A C 1
ATOM 1126 O O . ALA A 1 143 ? 12.773 -0.794 -32.193 1.00 97.38 143 ALA A O 1
ATOM 1127 N N . ASP A 1 144 ? 10.982 0.406 -32.812 1.00 97.25 144 ASP A N 1
ATOM 1128 C CA . ASP A 1 144 ? 10.661 -0.399 -33.987 1.00 97.25 144 ASP A CA 1
ATOM 1129 C C . ASP A 1 144 ? 11.729 -0.169 -35.060 1.00 97.25 144 ASP A C 1
ATOM 1131 O O . ASP A 1 144 ? 11.882 0.931 -35.600 1.00 97.25 144 ASP A O 1
ATOM 1135 N N . THR A 1 145 ? 12.472 -1.229 -35.379 1.00 95.25 145 THR A N 1
ATOM 1136 C CA . THR A 1 145 ? 13.590 -1.126 -36.319 1.00 95.25 145 THR A CA 1
ATOM 1137 C C . THR A 1 145 ? 13.152 -0.885 -37.769 1.00 95.25 145 THR A C 1
ATOM 1139 O O . THR A 1 145 ? 13.978 -0.548 -38.620 1.00 95.25 145 THR A O 1
ATOM 1142 N N . THR A 1 146 ? 11.855 -1.009 -38.055 1.00 96.25 146 THR A N 1
ATOM 1143 C CA . THR A 1 146 ? 11.263 -0.774 -39.377 1.00 96.25 146 THR A CA 1
ATOM 1144 C C . THR A 1 146 ? 10.733 0.651 -39.562 1.00 96.25 146 THR A C 1
ATOM 1146 O O . THR A 1 146 ? 10.302 1.007 -40.660 1.00 96.25 146 THR A O 1
ATOM 1149 N N . LYS A 1 147 ? 10.776 1.486 -38.513 1.00 96.50 147 LYS A N 1
ATOM 1150 C CA . LYS A 1 147 ? 10.244 2.857 -38.507 1.00 96.50 147 LYS A CA 1
ATOM 1151 C C . LYS A 1 147 ? 11.335 3.900 -38.218 1.00 96.50 147 LYS A C 1
ATOM 1153 O O . LYS A 1 147 ? 12.398 3.544 -37.702 1.00 96.50 147 LYS A O 1
ATOM 1158 N N . PRO A 1 148 ? 11.092 5.187 -38.550 1.00 95.69 148 PRO A N 1
ATOM 1159 C CA . PRO A 1 148 ? 12.026 6.267 -38.241 1.00 95.69 148 PRO A CA 1
ATOM 1160 C C . PRO A 1 148 ? 12.357 6.338 -36.746 1.00 95.69 148 PRO A C 1
ATOM 1162 O O . PRO A 1 148 ? 11.461 6.249 -35.904 1.00 95.69 148 PRO A O 1
ATOM 1165 N N . ARG A 1 149 ? 13.651 6.490 -36.442 1.00 96.00 149 ARG A N 1
ATOM 1166 C CA . ARG A 1 149 ? 14.193 6.554 -35.072 1.00 96.00 149 ARG A CA 1
ATOM 1167 C C . ARG A 1 149 ? 15.536 7.298 -34.975 1.00 96.00 149 ARG A C 1
ATOM 1169 O O . ARG A 1 149 ? 16.283 7.103 -34.019 1.00 96.00 149 ARG A O 1
ATOM 1176 N N . ALA A 1 150 ? 15.874 8.102 -35.983 1.00 96.06 150 ALA A N 1
ATOM 1177 C CA . ALA A 1 150 ? 17.098 8.897 -35.986 1.00 96.06 150 ALA A CA 1
ATOM 1178 C C . ALA A 1 150 ? 16.986 10.045 -34.971 1.00 96.06 150 ALA A C 1
ATOM 1180 O O . ALA A 1 150 ? 15.965 10.732 -34.922 1.00 96.06 150 ALA A O 1
ATOM 1181 N N . VAL A 1 151 ? 18.031 10.239 -34.173 1.00 94.50 151 VAL A N 1
ATOM 1182 C CA . VAL A 1 151 ? 18.125 11.321 -33.191 1.00 94.50 151 VAL A CA 1
ATOM 1183 C C . VAL A 1 151 ? 18.526 12.603 -33.908 1.00 94.50 151 VAL A C 1
ATOM 1185 O O . VAL A 1 151 ? 19.497 12.628 -34.666 1.00 94.50 151 VAL A O 1
ATOM 1188 N N . GLU A 1 152 ? 17.783 13.680 -33.674 1.00 93.38 152 GLU A N 1
ATOM 1189 C CA . GLU A 1 152 ? 18.077 14.981 -34.258 1.00 93.38 152 GLU A CA 1
ATOM 1190 C C . GLU A 1 152 ? 19.361 15.572 -33.636 1.00 93.38 152 GLU A C 1
ATOM 1192 O O . GLU A 1 152 ? 19.389 15.831 -32.429 1.00 93.38 152 GLU A O 1
ATOM 1197 N N . PRO A 1 153 ? 20.425 15.843 -34.424 1.00 88.19 153 PRO A N 1
ATOM 1198 C CA . PRO A 1 153 ? 21.717 16.266 -33.872 1.00 88.19 153 PRO A CA 1
ATOM 1199 C C . PRO A 1 153 ? 21.705 17.618 -33.147 1.00 88.19 153 PRO A C 1
ATOM 1201 O O . PRO A 1 153 ? 22.574 17.874 -32.319 1.00 88.19 153 PRO A O 1
ATOM 1204 N N . SER A 1 154 ? 20.769 18.509 -33.486 1.00 90.06 154 SER A N 1
ATOM 1205 C CA . SER A 1 154 ? 20.687 19.868 -32.933 1.00 90.06 154 SER A CA 1
ATOM 1206 C C . SER A 1 154 ? 19.912 19.950 -31.617 1.00 90.06 154 SER A C 1
ATOM 1208 O O . SER A 1 154 ? 20.191 20.839 -30.815 1.00 90.06 154 SER A O 1
ATOM 1210 N N . SER A 1 155 ? 18.940 19.062 -31.3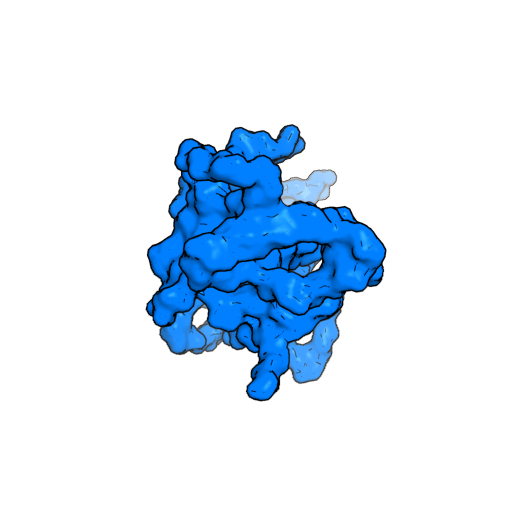99 1.00 89.69 155 SER A N 1
ATOM 1211 C CA . SER A 1 155 ? 18.021 19.106 -30.253 1.00 89.69 155 SER A CA 1
ATOM 1212 C C . SER A 1 155 ? 18.163 17.908 -29.310 1.00 89.69 155 SER A C 1
ATOM 1214 O O . SER A 1 155 ? 17.624 17.945 -28.203 1.00 89.69 155 SER A O 1
ATOM 1216 N N . SER A 1 156 ? 18.869 16.851 -29.734 1.00 87.06 156 SER A N 1
ATOM 1217 C CA . SER A 1 156 ? 18.913 15.547 -29.058 1.00 87.06 156 SER A CA 1
ATOM 1218 C C . SER A 1 156 ? 17.527 14.915 -28.865 1.00 87.06 156 SER A C 1
ATOM 1220 O O . SER A 1 156 ? 17.339 14.089 -27.973 1.00 87.06 156 SER A O 1
ATOM 1222 N N . GLN A 1 157 ? 16.546 15.297 -29.688 1.00 91.38 157 GLN A N 1
ATOM 1223 C CA . GLN A 1 157 ? 15.196 14.741 -29.660 1.00 91.38 157 GLN A CA 1
ATOM 1224 C C . GLN A 1 157 ? 15.038 13.614 -30.677 1.00 91.38 157 GLN A C 1
ATOM 1226 O O . GLN A 1 157 ? 15.718 13.555 -31.702 1.00 91.38 157 GLN A O 1
ATOM 1231 N N . VAL A 1 158 ? 14.097 12.716 -30.402 1.00 92.69 158 VAL A N 1
ATOM 1232 C CA . VAL A 1 158 ? 13.716 11.640 -31.314 1.00 92.69 158 VAL A CA 1
ATOM 1233 C C . VAL A 1 158 ? 12.227 11.358 -31.171 1.00 92.69 158 VAL A C 1
ATOM 1235 O O . VAL A 1 158 ? 11.708 11.208 -30.067 1.00 92.69 158 VAL A O 1
ATOM 1238 N N . ILE A 1 159 ? 11.538 11.268 -32.306 1.00 92.88 159 ILE A N 1
ATOM 1239 C CA . ILE A 1 159 ? 10.192 10.705 -32.388 1.00 92.88 159 ILE A CA 1
ATOM 1240 C C . ILE A 1 159 ? 10.363 9.287 -32.911 1.00 92.88 159 ILE A C 1
ATOM 1242 O O . ILE A 1 159 ? 10.941 9.085 -33.979 1.00 92.88 159 ILE A O 1
ATOM 1246 N N . PHE A 1 160 ? 9.873 8.304 -32.166 1.00 95.12 160 PHE A N 1
ATOM 1247 C CA . PHE A 1 160 ? 10.000 6.902 -32.536 1.00 95.12 160 PHE A CA 1
ATOM 1248 C C . PHE A 1 160 ? 8.704 6.151 -32.258 1.00 95.12 160 PHE A C 1
ATOM 1250 O O . PHE A 1 160 ? 7.843 6.593 -31.498 1.00 95.12 160 PHE A O 1
ATOM 1257 N N . THR A 1 161 ? 8.565 4.991 -32.891 1.00 96.44 161 THR A N 1
ATOM 1258 C CA . THR A 1 161 ? 7.508 4.040 -32.551 1.00 96.44 161 THR A CA 1
ATOM 1259 C C . THR A 1 161 ? 8.074 2.947 -31.659 1.00 96.44 161 THR A C 1
ATOM 1261 O O . THR A 1 161 ? 9.121 2.382 -31.971 1.00 96.44 161 THR A O 1
ATOM 1264 N N . ILE A 1 162 ? 7.367 2.624 -30.578 1.00 96.94 162 ILE A N 1
ATOM 1265 C CA . ILE A 1 162 ? 7.706 1.498 -29.706 1.00 96.94 162 ILE A CA 1
ATOM 1266 C C . ILE A 1 162 ? 7.413 0.199 -30.466 1.00 96.94 162 ILE A C 1
ATOM 1268 O O . ILE A 1 162 ? 6.271 -0.062 -30.839 1.00 96.94 162 ILE A O 1
ATOM 1272 N N . GLY A 1 163 ? 8.451 -0.597 -30.714 1.00 96.94 163 GLY A N 1
ATOM 1273 C CA . GLY A 1 163 ? 8.347 -1.914 -31.345 1.00 96.94 163 GLY A CA 1
ATOM 1274 C C . GLY A 1 163 ? 8.182 -3.048 -30.334 1.00 96.94 163 GLY A C 1
ATOM 1275 O O . GLY A 1 163 ? 7.564 -4.061 -30.649 1.00 96.94 163 GLY A O 1
ATOM 1276 N N . ALA A 1 164 ? 8.714 -2.881 -29.120 1.00 96.69 164 ALA A N 1
ATOM 1277 C CA . ALA A 1 164 ? 8.554 -3.843 -28.033 1.00 96.69 164 ALA A CA 1
ATOM 1278 C C . ALA A 1 164 ? 8.703 -3.181 -26.657 1.00 96.69 164 ALA A C 1
ATOM 1280 O O . ALA A 1 164 ? 9.368 -2.152 -26.516 1.00 96.69 164 ALA A O 1
ATOM 1281 N N . VAL A 1 165 ? 8.112 -3.824 -25.650 1.00 97.12 165 VAL A N 1
ATOM 1282 C CA . VAL A 1 165 ? 8.248 -3.480 -24.233 1.00 97.12 165 VAL A CA 1
ATOM 1283 C C . VAL A 1 165 ? 8.850 -4.675 -23.505 1.00 97.12 165 VAL A C 1
ATOM 1285 O O . VAL A 1 165 ? 8.357 -5.797 -23.633 1.00 97.12 165 VAL A O 1
ATOM 1288 N N . GLU A 1 166 ? 9.915 -4.437 -22.752 1.00 98.25 166 GLU A N 1
ATOM 1289 C CA . GLU A 1 166 ? 10.620 -5.451 -21.972 1.00 98.25 166 GLU A CA 1
ATOM 1290 C C . GLU A 1 166 ? 10.698 -5.030 -20.507 1.00 98.25 166 GLU A C 1
ATOM 1292 O O . GLU A 1 166 ? 10.825 -3.847 -20.195 1.00 98.25 166 GLU A O 1
ATOM 1297 N N . PHE A 1 167 ? 10.669 -6.015 -19.613 1.00 98.38 167 PHE A N 1
ATOM 1298 C CA . PHE A 1 167 ? 10.842 -5.807 -18.182 1.00 98.38 167 PHE A CA 1
ATOM 1299 C C . PHE A 1 167 ? 12.058 -6.576 -17.696 1.00 98.38 167 PHE A C 1
ATOM 1301 O O . PHE A 1 167 ? 12.270 -7.716 -18.113 1.00 98.38 167 PHE A O 1
ATOM 1308 N N . TYR A 1 168 ? 12.839 -5.977 -16.805 1.00 98.31 168 TYR A N 1
ATOM 1309 C CA . TYR A 1 168 ? 13.982 -6.635 -16.185 1.00 98.31 168 TYR A CA 1
ATOM 1310 C C . TYR A 1 168 ? 13.934 -6.514 -14.665 1.00 98.31 168 TYR A C 1
ATOM 1312 O O . TYR A 1 168 ? 13.560 -5.469 -14.138 1.00 98.31 168 TYR A O 1
ATOM 1320 N N . CYS A 1 169 ? 14.382 -7.559 -13.973 1.00 97.94 169 CYS A N 1
ATOM 1321 C CA . CYS A 1 169 ? 14.681 -7.540 -12.542 1.00 97.94 169 CYS A CA 1
ATOM 1322 C C . CYS A 1 169 ? 16.149 -7.927 -12.355 1.00 97.94 169 CYS A C 1
ATOM 1324 O O . CYS A 1 169 ? 16.588 -8.968 -12.846 1.00 97.94 169 CYS A O 1
ATOM 1326 N N . ALA A 1 170 ? 16.936 -7.059 -11.716 1.00 95.50 170 ALA A N 1
ATOM 1327 C CA . ALA A 1 170 ? 18.370 -7.269 -11.501 1.00 95.50 170 ALA A CA 1
ATOM 1328 C C . ALA A 1 170 ? 19.148 -7.624 -12.792 1.00 95.50 170 ALA A C 1
ATOM 1330 O O . ALA A 1 170 ? 20.052 -8.459 -12.795 1.00 95.50 170 ALA A O 1
ATOM 1331 N N . GLY A 1 171 ? 18.757 -7.018 -13.920 1.00 96.12 171 GLY A N 1
ATOM 1332 C CA . GLY A 1 171 ? 19.346 -7.272 -15.242 1.00 96.12 171 GLY A CA 1
ATOM 1333 C C . GLY A 1 171 ? 18.871 -8.553 -15.943 1.00 96.12 171 GLY A C 1
ATOM 1334 O O . GLY A 1 171 ? 19.262 -8.794 -17.086 1.00 96.12 171 GLY A O 1
ATOM 1335 N N . ARG A 1 172 ? 18.007 -9.361 -15.320 1.00 97.38 172 ARG A N 1
ATOM 1336 C CA . ARG A 1 172 ? 17.382 -10.537 -15.941 1.00 97.38 172 ARG A CA 1
ATOM 1337 C C . ARG A 1 172 ? 16.091 -10.145 -16.650 1.00 97.38 172 ARG A C 1
ATOM 1339 O O . ARG A 1 172 ? 15.246 -9.498 -16.044 1.00 97.38 172 ARG A O 1
ATOM 1346 N N . LEU A 1 173 ? 15.947 -10.539 -17.917 1.00 98.25 173 LEU A N 1
ATOM 1347 C CA . LEU A 1 173 ? 14.723 -10.324 -18.693 1.00 98.25 173 LEU A CA 1
ATOM 1348 C C . LEU A 1 173 ? 13.580 -11.158 -18.109 1.00 98.25 173 LEU A C 1
ATOM 1350 O O . LEU A 1 173 ? 13.729 -12.366 -17.950 1.00 98.25 173 LEU A O 1
ATOM 1354 N N . ILE A 1 174 ? 12.445 -10.518 -17.854 1.00 98.25 174 ILE A N 1
ATOM 1355 C CA . ILE A 1 174 ? 11.225 -11.158 -17.369 1.00 98.25 174 ILE A CA 1
ATOM 1356 C C . ILE A 1 174 ? 10.398 -11.604 -18.574 1.00 98.25 174 ILE A C 1
ATOM 1358 O O . ILE A 1 174 ? 9.896 -10.774 -19.341 1.00 98.25 174 ILE A O 1
ATOM 1362 N N . VAL A 1 175 ? 10.255 -12.918 -18.757 1.00 96.69 175 VAL A N 1
ATOM 1363 C CA . VAL A 1 175 ? 9.548 -13.476 -19.926 1.00 96.69 175 VAL A CA 1
ATOM 1364 C C . VAL A 1 175 ? 8.117 -13.912 -19.626 1.00 96.69 175 VAL A C 1
ATOM 1366 O O . VAL A 1 175 ? 7.290 -13.906 -20.539 1.00 96.69 175 VAL A O 1
ATOM 1369 N N . ASP A 1 176 ? 7.817 -14.249 -18.372 1.00 95.06 176 ASP A N 1
ATOM 1370 C CA . ASP A 1 176 ? 6.500 -14.701 -17.917 1.00 95.06 176 ASP A CA 1
ATOM 1371 C C . ASP A 1 176 ? 5.504 -13.529 -17.834 1.00 95.06 176 ASP A C 1
ATOM 1373 O O . ASP A 1 176 ? 5.813 -12.483 -17.267 1.00 95.06 176 ASP A O 1
ATOM 1377 N N . ASP A 1 177 ? 4.310 -13.674 -18.413 1.00 93.31 177 ASP A N 1
ATOM 1378 C CA . ASP A 1 177 ? 3.360 -12.557 -18.544 1.00 93.31 177 ASP A CA 1
ATOM 1379 C C . ASP A 1 177 ? 2.760 -12.101 -17.207 1.00 93.31 177 ASP A C 1
ATOM 1381 O O . ASP A 1 177 ? 2.473 -10.911 -17.025 1.00 93.31 177 ASP A O 1
ATOM 1385 N N . LEU A 1 178 ? 2.619 -13.017 -16.242 1.00 92.75 178 LEU A N 1
ATOM 1386 C CA . LEU A 1 178 ? 2.229 -12.648 -14.884 1.00 92.75 178 LEU A CA 1
ATOM 1387 C C . LEU A 1 178 ? 3.341 -11.822 -14.232 1.00 92.75 178 LEU A C 1
ATOM 1389 O O . LEU A 1 178 ? 3.061 -10.783 -13.637 1.00 92.75 178 LEU A O 1
ATOM 1393 N N . GLU A 1 179 ? 4.596 -12.251 -14.370 1.00 96.06 179 GLU A N 1
ATOM 1394 C CA . GLU A 1 179 ? 5.741 -11.530 -13.804 1.00 96.06 179 GLU A CA 1
ATOM 1395 C C . GLU A 1 179 ? 5.959 -10.167 -14.467 1.00 96.06 179 GLU A C 1
ATOM 1397 O O . GLU A 1 179 ? 6.296 -9.211 -13.775 1.00 96.06 179 GLU A O 1
ATOM 1402 N N . LYS A 1 180 ? 5.695 -10.026 -15.773 1.00 95.69 180 LYS A N 1
ATOM 1403 C CA . LYS A 1 180 ? 5.690 -8.714 -16.445 1.00 95.69 180 LYS A CA 1
ATOM 1404 C C . LYS A 1 180 ? 4.623 -7.797 -15.865 1.00 95.69 180 LYS A C 1
ATOM 1406 O O . LYS A 1 180 ? 4.899 -6.633 -15.596 1.00 95.69 180 LYS A O 1
ATOM 1411 N N . SER A 1 181 ? 3.419 -8.326 -15.645 1.00 94.06 181 SER A N 1
ATOM 1412 C CA . SER A 1 181 ? 2.318 -7.558 -15.055 1.00 94.06 181 SER A CA 1
ATOM 1413 C C . SER A 1 181 ? 2.652 -7.120 -13.625 1.00 94.06 181 SER A C 1
ATOM 1415 O O . SER A 1 181 ? 2.422 -5.967 -13.265 1.00 94.06 181 SER A O 1
ATOM 1417 N N . LEU A 1 182 ? 3.261 -8.011 -12.833 1.00 95.12 182 LEU A N 1
ATOM 1418 C CA . LEU A 1 182 ? 3.788 -7.703 -11.501 1.00 95.12 182 LEU A CA 1
ATOM 1419 C C . LEU A 1 182 ? 4.871 -6.627 -11.562 1.00 95.12 182 LEU A C 1
ATOM 1421 O O . LEU A 1 182 ? 4.746 -5.617 -10.882 1.00 95.12 182 LEU A O 1
ATOM 1425 N N . ALA A 1 183 ? 5.902 -6.805 -12.388 1.00 96.50 183 ALA A N 1
ATOM 1426 C CA . ALA A 1 183 ? 6.992 -5.844 -12.518 1.00 96.50 183 ALA A CA 1
ATOM 1427 C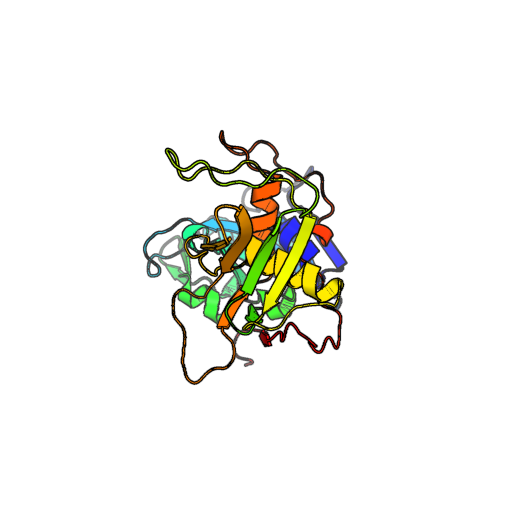 C . ALA A 1 183 ? 6.477 -4.463 -12.933 1.00 96.50 183 ALA A C 1
ATOM 1429 O O . ALA A 1 183 ? 6.876 -3.464 -12.345 1.00 96.50 183 ALA A O 1
ATOM 1430 N N . PHE A 1 184 ? 5.548 -4.406 -13.889 1.00 95.19 184 PHE A N 1
ATOM 1431 C CA . PHE A 1 184 ? 4.951 -3.147 -14.314 1.00 95.19 184 PHE A CA 1
ATOM 1432 C C . PHE A 1 184 ? 4.173 -2.466 -13.186 1.00 95.19 184 PHE A C 1
ATOM 1434 O O . PHE A 1 184 ? 4.378 -1.283 -12.932 1.00 95.19 184 PHE A O 1
ATOM 1441 N N . TYR A 1 185 ? 3.336 -3.217 -12.463 1.00 95.06 185 TYR A N 1
ATOM 1442 C CA . TYR A 1 185 ? 2.600 -2.695 -11.311 1.00 95.06 185 TYR A CA 1
ATOM 1443 C C . TYR A 1 185 ? 3.541 -2.163 -10.221 1.00 95.06 185 TYR A C 1
ATOM 1445 O O . TYR A 1 185 ? 3.314 -1.080 -9.690 1.00 95.06 185 TYR A O 1
ATOM 1453 N N . LEU A 1 186 ? 4.621 -2.890 -9.926 1.00 96.06 186 LEU A N 1
ATOM 1454 C CA . LEU A 1 186 ? 5.619 -2.494 -8.933 1.00 96.06 186 LEU A CA 1
ATOM 1455 C C . LEU A 1 186 ? 6.416 -1.252 -9.353 1.00 96.06 186 LEU A C 1
ATOM 1457 O O . LEU A 1 186 ? 6.713 -0.420 -8.505 1.00 96.06 186 LEU A O 1
ATOM 1461 N N . ILE A 1 187 ? 6.744 -1.109 -10.642 1.00 95.25 187 ILE A N 1
ATOM 1462 C CA . ILE A 1 187 ? 7.414 0.090 -11.174 1.00 95.25 187 ILE A CA 1
ATOM 1463 C C . ILE A 1 187 ? 6.513 1.321 -11.040 1.00 95.25 187 ILE A C 1
ATOM 1465 O O . ILE A 1 187 ? 7.006 2.383 -10.679 1.00 95.25 187 ILE A O 1
ATOM 1469 N N . LEU A 1 188 ? 5.214 1.184 -11.329 1.00 92.69 188 LEU A N 1
ATOM 1470 C CA . LEU A 1 188 ? 4.275 2.309 -11.308 1.00 92.69 188 LEU A CA 1
ATOM 1471 C C . LEU A 1 188 ? 3.863 2.733 -9.896 1.00 92.69 188 LEU A C 1
ATOM 1473 O O . LEU A 1 188 ? 3.741 3.923 -9.629 1.00 92.69 188 LEU A O 1
ATOM 1477 N N . TYR A 1 189 ? 3.602 1.766 -9.015 1.00 94.38 189 TYR A N 1
ATOM 1478 C CA . TYR A 1 189 ? 2.945 2.024 -7.729 1.00 94.38 189 TYR A CA 1
ATOM 1479 C C . TYR A 1 189 ? 3.835 1.783 -6.512 1.00 94.38 189 TYR A C 1
ATOM 1481 O O . TYR A 1 189 ? 3.418 2.088 -5.395 1.00 94.38 189 TYR A O 1
ATOM 1489 N N . GLY A 1 190 ? 5.028 1.220 -6.708 1.00 94.75 190 GLY A N 1
ATOM 1490 C CA . GLY A 1 190 ? 6.002 1.016 -5.645 1.00 94.75 190 GLY A CA 1
ATOM 1491 C C . GLY A 1 190 ? 6.672 2.311 -5.177 1.00 94.75 190 GLY A C 1
ATOM 1492 O O . GLY A 1 190 ? 6.682 3.326 -5.865 1.00 94.75 190 GLY A O 1
ATOM 1493 N N . ASP A 1 191 ? 7.301 2.244 -4.007 1.00 93.81 191 ASP A N 1
ATOM 1494 C CA . ASP A 1 191 ? 7.953 3.371 -3.329 1.00 93.81 191 ASP A CA 1
ATOM 1495 C C . ASP A 1 191 ? 9.391 3.634 -3.820 1.00 93.81 191 ASP A C 1
ATOM 1497 O O . ASP A 1 191 ? 10.080 4.548 -3.344 1.00 93.81 191 ASP A O 1
ATOM 1501 N N . TRP A 1 192 ? 9.886 2.807 -4.743 1.00 95.50 192 TRP A N 1
ATOM 1502 C CA . TRP A 1 192 ? 11.199 2.988 -5.351 1.00 95.50 192 TRP A CA 1
ATOM 1503 C C . TRP A 1 192 ? 11.219 4.227 -6.242 1.00 95.50 192 TRP A C 1
ATOM 1505 O O . TRP A 1 192 ? 10.243 4.575 -6.898 1.00 95.50 192 TRP A O 1
ATOM 1515 N N . VAL A 1 193 ? 12.358 4.913 -6.252 1.00 92.94 193 VAL A N 1
ATOM 1516 C CA . VAL A 1 193 ? 12.546 6.123 -7.045 1.00 92.94 193 VAL A CA 1
ATOM 1517 C C . VAL A 1 193 ? 12.961 5.763 -8.461 1.00 92.94 193 VAL A C 1
ATOM 1519 O O . VAL A 1 193 ? 13.823 4.907 -8.679 1.00 92.94 193 VAL A O 1
ATOM 1522 N N . GLU A 1 194 ? 12.362 6.448 -9.426 1.00 89.12 194 GLU A N 1
ATOM 1523 C CA . GLU A 1 194 ? 12.815 6.398 -10.806 1.00 89.12 194 GLU A CA 1
ATOM 1524 C C . GLU A 1 194 ? 14.120 7.196 -10.941 1.00 89.12 194 GLU A C 1
ATOM 1526 O O . GLU A 1 194 ? 14.222 8.345 -10.505 1.00 89.12 194 GLU A O 1
ATOM 1531 N N . SER A 1 195 ? 15.143 6.566 -11.510 1.00 84.12 195 SER A N 1
ATOM 1532 C CA . SER A 1 195 ? 16.365 7.252 -11.932 1.00 84.12 195 SER A CA 1
ATOM 1533 C C . SER A 1 195 ? 16.185 7.891 -13.309 1.00 84.12 195 SER A C 1
ATOM 1535 O O . SER A 1 195 ? 15.284 7.513 -14.051 1.00 84.12 195 SER A O 1
ATOM 1537 N N . GLU A 1 196 ? 17.058 8.836 -13.671 1.00 84.12 196 GLU A N 1
ATOM 1538 C CA . GLU A 1 196 ? 17.031 9.450 -15.004 1.00 84.12 196 GLU A CA 1
ATOM 1539 C C . GLU A 1 196 ? 16.988 8.386 -16.110 1.00 84.12 196 GLU A C 1
ATOM 1541 O O . GLU A 1 196 ? 17.792 7.445 -16.117 1.00 84.12 196 GLU A O 1
ATOM 1546 N N . SER A 1 197 ? 16.049 8.545 -17.045 1.00 86.31 197 SER A N 1
ATOM 1547 C CA . SER A 1 197 ? 15.866 7.596 -18.137 1.00 86.31 197 SER A CA 1
ATOM 1548 C C . SER A 1 197 ? 17.120 7.539 -19.012 1.00 86.31 197 SER A C 1
ATOM 1550 O O . SER A 1 197 ? 17.690 8.568 -19.386 1.00 86.31 197 SER A O 1
ATOM 1552 N N . LYS A 1 198 ? 17.548 6.329 -19.377 1.00 90.50 198 LYS A N 1
ATOM 1553 C CA . LYS A 1 198 ? 18.774 6.114 -20.162 1.00 90.50 198 LYS A CA 1
ATOM 1554 C C . LYS A 1 198 ? 18.422 5.706 -21.584 1.00 90.50 198 LYS A C 1
ATOM 1556 O O . LYS A 1 198 ? 17.827 4.652 -21.796 1.00 90.50 198 LYS A O 1
ATOM 1561 N N . ALA A 1 199 ? 18.813 6.524 -22.557 1.00 93.31 199 ALA A N 1
ATOM 1562 C CA . ALA A 1 199 ? 18.687 6.188 -23.971 1.00 93.31 199 ALA A CA 1
ATOM 1563 C C . ALA A 1 199 ? 19.934 5.431 -24.464 1.00 93.31 199 ALA A C 1
ATOM 1565 O O . ALA A 1 199 ? 21.056 5.912 -24.307 1.00 93.31 199 ALA A O 1
ATOM 1566 N N . ASP A 1 200 ? 19.738 4.269 -25.091 1.00 95.44 200 ASP A N 1
ATOM 1567 C CA . ASP A 1 200 ? 20.765 3.596 -25.896 1.00 95.44 200 ASP A CA 1
ATOM 1568 C C . ASP A 1 200 ? 20.649 4.108 -27.334 1.00 95.44 200 ASP A C 1
ATOM 1570 O O . ASP A 1 200 ? 19.632 3.887 -27.994 1.00 95.44 200 ASP A O 1
ATOM 1574 N N . VAL A 1 201 ? 21.674 4.815 -27.811 1.00 95.44 201 VAL A N 1
ATOM 1575 C CA . VAL A 1 201 ? 21.744 5.369 -29.170 1.00 95.44 201 VAL A CA 1
ATOM 1576 C C . VAL A 1 201 ? 22.967 4.788 -29.865 1.00 95.44 201 VAL A C 1
ATOM 1578 O O . VAL A 1 201 ? 24.083 4.881 -29.352 1.00 95.44 201 VAL A O 1
ATOM 1581 N N . LYS A 1 202 ? 22.771 4.212 -31.052 1.00 95.25 202 LYS A N 1
ATOM 1582 C CA . LYS A 1 202 ? 23.843 3.632 -31.872 1.00 95.25 202 LYS A CA 1
ATOM 1583 C C . LYS A 1 202 ? 23.775 4.207 -33.268 1.00 95.25 202 LYS A C 1
ATOM 1585 O O . LYS A 1 202 ? 22.705 4.253 -33.861 1.00 95.25 202 LYS A O 1
ATOM 1590 N N . ASP A 1 203 ? 24.914 4.682 -33.760 1.00 93.69 203 ASP A N 1
ATOM 1591 C CA . ASP A 1 203 ? 25.036 5.277 -35.095 1.00 93.69 203 ASP A CA 1
ATOM 1592 C C . ASP A 1 203 ? 24.002 6.392 -35.368 1.00 93.69 203 ASP A C 1
ATOM 1594 O O . ASP A 1 203 ? 23.509 6.558 -36.479 1.00 93.69 203 ASP A O 1
ATOM 1598 N N . GLY A 1 204 ? 23.664 7.170 -34.329 1.00 93.50 204 GLY A N 1
ATOM 1599 C CA . GLY A 1 204 ? 22.676 8.253 -34.402 1.00 93.50 204 GLY A CA 1
ATOM 1600 C C . GLY A 1 204 ? 21.213 7.796 -34.383 1.00 93.50 204 GLY A C 1
ATOM 1601 O O . GLY A 1 204 ? 20.321 8.630 -34.499 1.00 93.50 204 GLY A O 1
ATOM 1602 N N . GLU A 1 205 ? 20.939 6.505 -34.208 1.00 96.44 205 GLU A N 1
ATOM 1603 C CA . GLU A 1 205 ? 19.592 5.948 -34.096 1.00 96.44 205 GLU A CA 1
ATOM 1604 C C . GLU A 1 205 ? 19.288 5.487 -32.669 1.00 96.44 205 GLU A C 1
ATOM 1606 O O . GLU A 1 205 ? 20.106 4.832 -32.017 1.00 96.44 205 GLU A O 1
ATOM 1611 N N . LEU A 1 206 ? 18.084 5.793 -32.186 1.00 96.88 206 LEU A N 1
ATOM 1612 C CA . LEU A 1 206 ? 17.604 5.297 -30.902 1.00 96.88 206 LEU A CA 1
ATOM 1613 C C . LEU A 1 206 ? 17.376 3.783 -30.975 1.00 96.88 206 LEU A C 1
ATOM 1615 O O . LEU A 1 206 ? 16.602 3.307 -31.800 1.00 96.88 206 LEU A O 1
ATOM 1619 N N . VAL A 1 207 ? 17.991 3.028 -30.072 1.00 97.56 207 VAL A N 1
ATOM 1620 C CA . VAL A 1 207 ? 17.780 1.582 -29.920 1.00 97.56 207 VAL A CA 1
ATOM 1621 C C . VAL A 1 207 ? 16.716 1.308 -28.859 1.00 97.56 207 VAL A C 1
ATOM 1623 O O . VAL A 1 207 ? 15.763 0.561 -29.105 1.00 97.56 207 VAL A O 1
ATOM 1626 N N . SER A 1 208 ? 16.859 1.917 -27.682 1.00 97.19 208 SER A N 1
ATOM 1627 C CA . SER A 1 208 ? 15.907 1.768 -26.580 1.00 97.19 208 SER A CA 1
ATOM 1628 C C . SER A 1 208 ? 15.989 2.901 -25.565 1.00 97.19 208 SER A C 1
ATOM 1630 O O . SER A 1 208 ? 16.992 3.609 -25.498 1.00 97.19 208 SER A O 1
ATOM 1632 N N . ILE A 1 209 ? 14.946 3.028 -24.746 1.00 96.19 209 ILE A N 1
ATOM 1633 C CA . ILE A 1 209 ? 14.914 3.889 -23.560 1.00 96.19 209 ILE A CA 1
ATOM 1634 C C . ILE A 1 209 ? 14.597 3.020 -22.346 1.00 96.19 209 ILE A C 1
ATOM 1636 O O . ILE A 1 209 ? 13.619 2.269 -22.371 1.00 96.19 209 ILE A O 1
ATOM 1640 N N . ASP A 1 210 ? 15.410 3.150 -21.302 1.00 96.56 210 ASP A N 1
ATOM 1641 C CA . ASP A 1 210 ? 15.238 2.454 -20.031 1.00 96.56 210 ASP A CA 1
ATOM 1642 C C . ASP A 1 210 ? 14.721 3.415 -18.961 1.00 96.56 210 ASP A C 1
ATOM 1644 O O . ASP A 1 210 ? 15.348 4.439 -18.682 1.00 96.56 210 ASP A O 1
ATOM 1648 N N . PHE A 1 211 ? 13.608 3.035 -18.341 1.00 95.19 211 PHE A N 1
ATOM 1649 C CA . PHE A 1 211 ? 13.074 3.618 -17.116 1.00 95.19 211 PHE A CA 1
ATOM 1650 C C . PHE A 1 211 ? 13.428 2.674 -15.975 1.00 95.19 211 PHE A C 1
ATOM 1652 O O . PHE A 1 211 ? 12.986 1.522 -15.937 1.00 95.19 211 PHE A O 1
ATOM 1659 N N . GLU A 1 212 ? 14.292 3.134 -15.083 1.00 95.69 212 GLU A N 1
ATOM 1660 C CA . GLU A 1 212 ? 14.910 2.300 -14.062 1.00 95.69 212 GLU A CA 1
ATOM 1661 C C . GLU A 1 212 ? 14.436 2.742 -12.678 1.00 95.69 212 GLU A C 1
ATOM 1663 O O . GLU A 1 212 ? 14.682 3.874 -12.266 1.00 95.69 212 GLU A O 1
ATOM 1668 N N . SER A 1 213 ? 13.779 1.828 -11.965 1.00 96.31 213 SER A N 1
ATOM 1669 C CA . SER A 1 213 ? 13.263 2.021 -10.612 1.00 96.31 213 SER A CA 1
ATOM 1670 C C . SER A 1 213 ? 14.178 1.338 -9.595 1.00 96.31 213 SER A C 1
ATOM 1672 O O . SER A 1 213 ? 14.548 0.162 -9.740 1.00 96.31 213 SER A O 1
ATOM 1674 N N . ARG A 1 214 ? 14.585 2.094 -8.570 1.00 95.19 214 ARG A N 1
ATOM 1675 C CA . ARG A 1 214 ? 15.539 1.669 -7.539 1.00 95.19 214 ARG A CA 1
ATOM 1676 C C . ARG A 1 214 ? 15.124 2.130 -6.143 1.00 95.19 214 ARG A C 1
ATOM 1678 O O . ARG A 1 214 ? 14.539 3.199 -5.987 1.00 95.19 214 ARG A O 1
ATOM 1685 N N . PRO A 1 215 ? 15.493 1.378 -5.100 1.00 94.88 215 PRO A N 1
ATOM 1686 C CA . PRO A 1 215 ? 15.324 1.835 -3.732 1.00 94.88 215 PRO A CA 1
ATOM 1687 C C . PRO A 1 215 ? 16.192 3.080 -3.490 1.00 94.88 215 PRO A C 1
ATOM 1689 O O . PRO A 1 215 ? 17.271 3.221 -4.070 1.00 94.88 215 PRO A O 1
ATOM 1692 N N . ARG A 1 216 ? 15.724 3.994 -2.629 1.00 90.69 216 ARG A N 1
ATOM 1693 C CA . ARG A 1 216 ? 16.484 5.208 -2.262 1.00 90.69 216 ARG A CA 1
ATOM 1694 C C . ARG A 1 216 ? 17.788 4.874 -1.545 1.00 90.69 216 ARG A C 1
ATOM 1696 O O . ARG A 1 216 ? 18.796 5.543 -1.739 1.00 90.69 216 ARG A O 1
ATOM 1703 N N . GLU A 1 217 ? 17.732 3.843 -0.716 1.00 88.19 217 GLU A N 1
ATOM 1704 C CA . GLU A 1 217 ? 18.840 3.303 0.055 1.00 88.19 217 GLU A CA 1
ATOM 1705 C C . GLU A 1 217 ? 18.848 1.790 -0.144 1.00 88.19 217 GLU A C 1
ATOM 1707 O O . GLU A 1 217 ? 17.792 1.182 -0.288 1.00 88.19 217 GLU A O 1
ATOM 1712 N N . SER A 1 218 ? 20.030 1.185 -0.175 1.00 88.00 218 SER A N 1
ATOM 1713 C CA . SER A 1 218 ? 20.186 -0.260 -0.354 1.00 88.00 218 SER A CA 1
ATOM 1714 C C . SER A 1 218 ? 21.120 -0.824 0.705 1.00 88.00 218 SER A C 1
ATOM 1716 O O . SER A 1 218 ? 22.178 -0.235 0.944 1.00 88.00 218 SER A O 1
ATOM 1718 N N . GLU A 1 219 ? 20.784 -1.978 1.269 1.00 88.75 219 GLU A N 1
ATOM 1719 C CA . GLU A 1 219 ? 21.623 -2.759 2.175 1.00 88.75 219 GLU A CA 1
ATOM 1720 C C . GLU A 1 219 ? 22.446 -3.779 1.366 1.00 88.75 219 GLU A C 1
ATOM 1722 O O . GLU A 1 219 ? 21.903 -4.774 0.885 1.00 88.75 219 GLU A O 1
ATOM 1727 N N . PRO A 1 220 ? 23.776 -3.599 1.225 1.00 84.25 220 PRO A N 1
ATOM 1728 C CA . PRO A 1 220 ? 24.601 -4.461 0.374 1.00 84.25 220 PRO A CA 1
ATOM 1729 C C . PRO A 1 220 ? 24.598 -5.946 0.759 1.00 84.25 220 PRO A C 1
ATOM 1731 O O . PRO A 1 220 ? 24.994 -6.788 -0.045 1.00 84.25 220 PRO A O 1
AT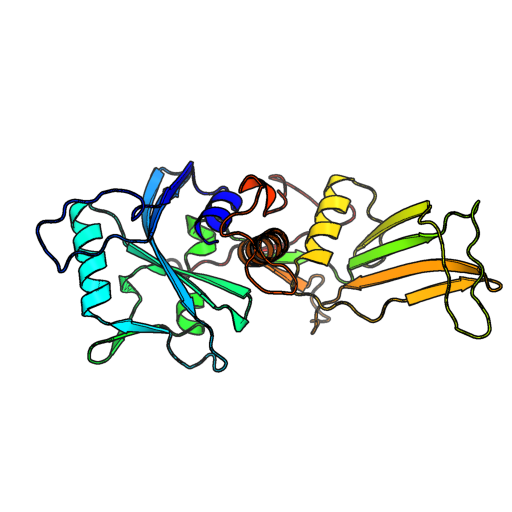OM 1734 N N . LYS A 1 221 ? 24.217 -6.277 1.999 1.00 89.00 221 LYS A N 1
ATOM 1735 C CA . LYS A 1 221 ? 24.147 -7.660 2.493 1.00 89.00 221 LYS A CA 1
ATOM 1736 C C . LYS A 1 221 ? 22.784 -8.322 2.277 1.00 89.00 221 LYS A C 1
ATOM 1738 O O . LYS A 1 221 ? 22.633 -9.486 2.648 1.00 89.00 221 LYS A O 1
ATOM 1743 N N . GLN A 1 222 ? 21.809 -7.610 1.715 1.00 89.25 222 GLN A N 1
ATOM 1744 C CA . GLN A 1 222 ? 20.463 -8.108 1.457 1.00 89.25 222 GLN A CA 1
ATOM 1745 C C . GLN A 1 222 ? 20.221 -8.221 -0.054 1.00 89.25 222 GLN A C 1
ATOM 1747 O O . GLN A 1 222 ? 20.550 -7.328 -0.825 1.00 89.25 222 GLN A O 1
ATOM 1752 N N . GLU A 1 223 ? 19.644 -9.341 -0.494 1.00 90.88 223 GLU A N 1
ATOM 1753 C CA . GLU A 1 223 ? 19.383 -9.609 -1.922 1.00 90.88 223 GLU A CA 1
ATOM 1754 C C . GLU A 1 223 ? 18.069 -8.992 -2.435 1.00 90.88 223 GLU A C 1
ATOM 1756 O O . GLU A 1 223 ? 17.724 -9.124 -3.611 1.00 90.88 223 GLU A O 1
ATOM 1761 N N . PHE A 1 224 ? 17.305 -8.348 -1.558 1.00 94.94 224 PHE A N 1
ATOM 1762 C CA . PHE A 1 224 ? 16.028 -7.724 -1.876 1.00 94.94 224 PHE A CA 1
ATOM 1763 C C . PHE A 1 224 ? 15.912 -6.379 -1.181 1.00 94.94 224 PHE A C 1
ATOM 1765 O O . PHE A 1 224 ? 16.564 -6.142 -0.171 1.00 94.94 224 PHE A O 1
ATOM 1772 N N . GLU A 1 225 ? 15.030 -5.531 -1.688 1.00 96.25 225 GLU A N 1
ATOM 1773 C CA . GLU A 1 225 ? 14.626 -4.305 -1.010 1.00 96.25 225 GLU A CA 1
ATOM 1774 C C . GLU A 1 225 ? 13.106 -4.194 -0.994 1.00 96.25 225 GLU A C 1
ATOM 1776 O O . GLU A 1 225 ? 12.425 -4.698 -1.894 1.00 96.25 225 GLU A O 1
ATOM 1781 N N . ILE A 1 226 ? 12.564 -3.572 0.054 1.00 95.44 226 ILE A N 1
ATOM 1782 C CA . ILE A 1 226 ? 11.122 -3.333 0.162 1.00 95.44 226 ILE A CA 1
ATOM 1783 C C . ILE A 1 226 ? 10.723 -2.284 -0.867 1.00 95.44 226 ILE A C 1
ATOM 1785 O O . ILE A 1 226 ? 11.340 -1.225 -0.954 1.00 95.44 226 ILE A O 1
ATOM 1789 N N . ILE A 1 227 ? 9.692 -2.598 -1.645 1.00 95.62 227 ILE A N 1
ATOM 1790 C CA . ILE A 1 227 ? 9.145 -1.736 -2.696 1.00 95.62 227 ILE A CA 1
ATOM 1791 C C . ILE A 1 227 ? 7.780 -1.147 -2.312 1.00 95.62 227 ILE A C 1
ATOM 1793 O O . ILE A 1 227 ? 7.241 -0.342 -3.052 1.00 95.62 227 ILE A O 1
ATOM 1797 N N . GLY A 1 228 ? 7.227 -1.515 -1.154 1.00 94.69 228 GLY A N 1
ATOM 1798 C CA . GLY A 1 228 ? 6.012 -0.919 -0.585 1.00 94.69 228 GLY A CA 1
ATOM 1799 C C . GLY A 1 228 ? 5.065 -1.963 0.003 1.00 94.69 228 GLY A C 1
ATOM 1800 O O . GLY A 1 228 ? 5.369 -3.159 -0.013 1.00 94.69 228 GLY A O 1
ATOM 1801 N N . SER A 1 229 ? 3.918 -1.535 0.536 1.00 95.38 229 SER A N 1
ATOM 1802 C CA . SER A 1 229 ? 2.830 -2.445 0.930 1.00 95.38 229 SER A CA 1
ATOM 1803 C C . SER A 1 229 ? 1.721 -2.506 -0.121 1.00 95.38 229 SER A C 1
ATOM 1805 O O . SER A 1 229 ? 1.555 -1.588 -0.929 1.00 95.38 229 SER A O 1
ATOM 1807 N N . LEU A 1 230 ? 0.944 -3.593 -0.119 1.00 95.69 230 LEU A N 1
ATOM 1808 C CA . LEU A 1 230 ? -0.209 -3.739 -1.012 1.00 95.69 230 LEU A CA 1
ATOM 1809 C C . LEU A 1 230 ? -1.217 -2.605 -0.802 1.00 95.69 230 LEU A C 1
ATOM 1811 O O . LEU A 1 230 ? -1.716 -2.054 -1.779 1.00 95.69 230 LEU A O 1
ATOM 1815 N N . SER A 1 231 ? -1.484 -2.220 0.448 1.00 96.06 231 SER A N 1
ATOM 1816 C CA . SER A 1 231 ? -2.398 -1.117 0.771 1.00 96.06 231 SER A CA 1
ATOM 1817 C C . SER A 1 231 ? -1.911 0.245 0.253 1.00 96.06 231 SER A C 1
ATOM 1819 O O . SER A 1 231 ? -2.719 1.034 -0.252 1.00 96.06 231 SER A O 1
ATOM 1821 N N . SER A 1 232 ? -0.603 0.512 0.312 1.00 95.44 232 SER A N 1
ATOM 1822 C CA . SER A 1 232 ? 0.028 1.719 -0.240 1.00 95.44 232 SER A CA 1
ATOM 1823 C C . SER A 1 232 ? -0.055 1.758 -1.766 1.00 95.44 232 SER A C 1
ATOM 1825 O O . SER A 1 232 ? -0.466 2.772 -2.335 1.00 95.44 232 SER A O 1
ATOM 1827 N N . MET A 1 233 ? 0.246 0.641 -2.434 1.00 95.88 233 MET A N 1
ATOM 1828 C CA . MET A 1 233 ? 0.138 0.522 -3.894 1.00 95.88 233 MET A CA 1
ATOM 1829 C C . MET A 1 233 ? -1.320 0.630 -4.370 1.00 95.88 233 MET A C 1
ATOM 1831 O O . MET A 1 233 ? -1.607 1.329 -5.342 1.00 95.88 233 MET A O 1
ATOM 1835 N N . ALA A 1 234 ? -2.264 0.019 -3.642 1.00 94.81 234 ALA A N 1
ATOM 1836 C CA . ALA A 1 234 ? -3.699 0.146 -3.899 1.00 94.81 234 ALA A CA 1
ATOM 1837 C C . ALA A 1 234 ? -4.167 1.603 -3.807 1.00 94.81 234 ALA A C 1
ATOM 1839 O O . ALA A 1 234 ? -4.964 2.053 -4.628 1.00 94.81 234 ALA A O 1
ATOM 1840 N N . SER A 1 235 ? -3.661 2.340 -2.814 1.00 94.62 235 SER A N 1
ATOM 1841 C CA . SER A 1 235 ? -3.971 3.760 -2.617 1.00 94.62 235 SER A CA 1
ATOM 1842 C C . SER A 1 235 ? -3.389 4.618 -3.740 1.00 94.62 235 SER A C 1
ATOM 1844 O O . SER A 1 235 ? -4.091 5.483 -4.259 1.00 94.62 235 SER A O 1
ATOM 1846 N N . GLY A 1 236 ? -2.152 4.339 -4.167 1.00 92.19 236 GLY A N 1
ATOM 1847 C CA . GLY A 1 236 ? -1.533 4.977 -5.333 1.00 92.19 236 GLY A CA 1
ATOM 1848 C C . GLY A 1 236 ? -2.382 4.795 -6.590 1.00 92.19 236 GLY A C 1
ATOM 1849 O O . GLY A 1 236 ? -2.814 5.772 -7.195 1.00 92.19 236 GLY A O 1
ATOM 1850 N N . LYS A 1 237 ? -2.750 3.549 -6.905 1.00 92.06 237 LYS A N 1
ATOM 1851 C CA . LYS A 1 237 ? -3.617 3.253 -8.052 1.00 92.06 237 LYS A CA 1
ATOM 1852 C C . LYS A 1 237 ? -5.019 3.852 -7.930 1.00 92.06 237 LYS A C 1
ATOM 1854 O O . LYS A 1 237 ? -5.572 4.312 -8.923 1.00 92.06 237 LYS A O 1
ATOM 1859 N N . TYR A 1 238 ? -5.610 3.864 -6.735 1.00 90.62 238 TYR A N 1
ATOM 1860 C CA . TYR A 1 238 ? -6.898 4.524 -6.505 1.00 90.62 238 TYR A CA 1
ATOM 1861 C C . TYR A 1 238 ? -6.818 6.017 -6.841 1.00 90.62 238 TYR A C 1
ATOM 1863 O O . TYR A 1 238 ? -7.703 6.546 -7.514 1.00 90.62 238 TYR A O 1
ATOM 1871 N N . ASN A 1 239 ? -5.757 6.688 -6.393 1.00 88.88 239 ASN A N 1
ATOM 1872 C CA . ASN A 1 239 ? -5.549 8.108 -6.653 1.00 88.88 239 ASN A CA 1
ATOM 1873 C C . ASN A 1 239 ? -5.371 8.380 -8.151 1.00 88.88 239 ASN A C 1
ATOM 1875 O O . ASN A 1 239 ? -6.052 9.259 -8.668 1.00 88.88 239 ASN A O 1
ATOM 1879 N N . ASP A 1 240 ? -4.579 7.577 -8.867 1.00 85.81 240 ASP A N 1
ATOM 1880 C CA . ASP A 1 240 ? -4.422 7.697 -10.328 1.00 85.81 240 ASP A CA 1
ATOM 1881 C C . ASP A 1 240 ? -5.753 7.583 -11.086 1.00 85.81 240 ASP A C 1
ATOM 1883 O O . ASP A 1 240 ? -5.954 8.225 -12.113 1.00 85.81 240 ASP A O 1
ATOM 1887 N N . LEU A 1 241 ? -6.678 6.763 -10.582 1.00 84.06 241 LEU A N 1
ATOM 1888 C CA . LEU A 1 241 ? -7.994 6.562 -11.191 1.00 84.06 241 LEU A CA 1
ATOM 1889 C C . LEU A 1 241 ? -9.032 7.625 -10.793 1.00 84.06 241 LEU A C 1
ATOM 1891 O O . LEU A 1 241 ? -10.113 7.656 -11.382 1.00 84.06 241 LEU A O 1
ATOM 1895 N N . THR A 1 242 ? -8.761 8.455 -9.780 1.00 80.12 242 THR A N 1
ATOM 1896 C CA . THR A 1 242 ? -9.751 9.393 -9.209 1.00 80.12 242 THR A CA 1
ATOM 1897 C C . THR A 1 242 ? -9.321 10.862 -9.203 1.00 80.12 242 THR A C 1
ATOM 1899 O O . THR A 1 242 ? -10.174 11.742 -9.031 1.00 80.12 242 THR A O 1
ATOM 1902 N N . LEU A 1 243 ? -8.036 11.148 -9.420 1.00 76.94 243 LEU A N 1
ATOM 1903 C CA . LEU A 1 243 ? -7.465 12.494 -9.471 1.00 76.94 243 LEU A CA 1
ATOM 1904 C C . LEU A 1 243 ? -7.108 12.891 -10.914 1.00 76.94 243 LEU A C 1
ATOM 1906 O O . LEU A 1 243 ? -6.593 12.080 -11.678 1.00 76.94 243 LEU A O 1
ATOM 1910 N N . SER A 1 244 ? -7.316 14.161 -11.265 1.00 59.19 244 SER A N 1
ATOM 1911 C CA . SER A 1 244 ? -6.731 14.805 -12.454 1.00 59.19 244 SER A CA 1
ATOM 1912 C C . SER A 1 244 ? -5.943 16.061 -12.055 1.00 59.19 244 SER A C 1
ATOM 1914 O O . SER A 1 244 ? -5.933 16.441 -10.882 1.00 59.19 244 SER A O 1
ATOM 1916 N N . GLU A 1 245 ? -5.249 16.717 -12.999 1.00 49.12 245 GLU A N 1
ATOM 1917 C CA . GLU A 1 245 ? -4.343 17.859 -12.727 1.00 49.12 245 GLU A CA 1
ATOM 1918 C C . GLU A 1 245 ? -4.996 19.031 -11.949 1.00 49.12 245 GLU A C 1
ATOM 1920 O O . GLU A 1 245 ? -4.290 19.876 -11.402 1.00 49.12 245 GLU A O 1
ATOM 1925 N N . GLY A 1 246 ? -6.333 19.078 -11.851 1.00 39.09 246 GLY A N 1
ATOM 1926 C CA . GLY A 1 246 ? -7.099 20.082 -11.099 1.00 39.09 246 GLY A CA 1
ATOM 1927 C C . GLY A 1 246 ? -7.683 19.634 -9.748 1.00 39.09 246 GLY A C 1
ATOM 1928 O O . GLY A 1 246 ? -8.357 20.444 -9.109 1.00 39.09 246 GLY A O 1
ATOM 1929 N N . GLY A 1 247 ? -7.467 18.389 -9.300 1.00 56.22 247 GLY A N 1
ATOM 1930 C CA . GLY A 1 247 ? -7.994 17.859 -8.032 1.00 56.22 247 GLY A CA 1
ATOM 1931 C C . GLY A 1 247 ? -8.790 16.554 -8.173 1.00 56.22 247 GLY A C 1
ATOM 1932 O O . GLY A 1 247 ? -8.608 15.799 -9.124 1.00 56.22 247 GLY A O 1
ATOM 1933 N N . VAL A 1 248 ? -9.658 16.267 -7.193 1.00 57.97 248 VAL A N 1
ATOM 1934 C CA . VAL A 1 248 ? -10.516 15.066 -7.197 1.00 57.97 248 VAL A CA 1
ATOM 1935 C C . VAL A 1 248 ? -11.593 15.214 -8.270 1.00 57.97 248 VAL A C 1
ATOM 1937 O O . VAL A 1 248 ? -12.499 16.032 -8.124 1.00 57.97 248 VAL A O 1
ATOM 1940 N N . GLU A 1 249 ? -11.515 14.410 -9.328 1.00 55.38 249 GLU A N 1
ATOM 1941 C CA . GLU A 1 249 ? -12.522 14.390 -10.395 1.00 55.38 249 GLU A CA 1
ATOM 1942 C C . GLU A 1 249 ? -13.686 13.458 -10.040 1.00 55.38 249 GLU A C 1
ATOM 1944 O O . GLU A 1 249 ? -14.832 13.709 -10.417 1.00 55.38 249 GLU A O 1
ATOM 1949 N N . ARG A 1 250 ? -13.408 12.386 -9.282 1.00 56.47 250 ARG A N 1
ATOM 1950 C CA . ARG A 1 250 ? -14.405 11.376 -8.904 1.00 56.47 250 ARG A CA 1
ATOM 1951 C C . ARG A 1 250 ? -14.214 10.893 -7.473 1.00 56.47 250 ARG A C 1
ATOM 1953 O O . ARG A 1 250 ? -13.101 10.655 -7.021 1.00 56.47 250 ARG A O 1
ATOM 1960 N N . LEU A 1 251 ? -15.327 10.685 -6.770 1.00 58.75 251 LEU A N 1
ATOM 1961 C CA . LEU A 1 251 ? -15.325 10.116 -5.416 1.00 58.75 251 LEU A CA 1
ATOM 1962 C C . LEU A 1 251 ? -15.105 8.594 -5.410 1.00 58.75 251 LEU A C 1
ATOM 1964 O O . LEU A 1 251 ? -14.788 8.028 -4.367 1.00 58.75 251 LEU A O 1
ATOM 1968 N N . SER A 1 252 ? -15.271 7.925 -6.553 1.00 57.59 252 SER A N 1
ATOM 1969 C CA . SER A 1 252 ? -15.067 6.484 -6.735 1.00 57.59 252 SER A CA 1
ATOM 1970 C C . SER A 1 252 ? -14.538 6.190 -8.145 1.00 57.59 252 SER A C 1
ATOM 1972 O O . SER A 1 252 ? -14.954 6.876 -9.082 1.00 57.59 252 SER A O 1
ATOM 1974 N N . PRO A 1 253 ? -13.623 5.216 -8.311 1.00 64.94 253 PRO A N 1
ATOM 1975 C CA . PRO A 1 253 ? -13.110 4.825 -9.619 1.00 64.94 253 PRO A CA 1
ATOM 1976 C C . PRO A 1 253 ? -14.157 4.036 -10.421 1.00 64.94 253 PRO A C 1
ATOM 1978 O O . PRO A 1 253 ? -14.934 3.274 -9.849 1.00 64.94 253 PRO A O 1
ATOM 1981 N N . ASP A 1 254 ? -14.108 4.128 -11.754 1.00 67.94 254 ASP A N 1
ATOM 1982 C CA . ASP A 1 254 ? -14.838 3.225 -12.669 1.00 67.94 254 ASP A CA 1
ATOM 1983 C C . ASP A 1 254 ? -14.107 1.872 -12.776 1.00 67.94 254 ASP A C 1
ATOM 1985 O O . ASP A 1 254 ? -13.779 1.388 -13.862 1.00 67.94 254 ASP A O 1
ATOM 1989 N N . ALA A 1 255 ? -13.753 1.289 -11.635 1.00 66.50 255 ALA A N 1
ATOM 1990 C CA . ALA A 1 255 ? -12.998 0.052 -11.567 1.00 66.50 255 ALA A CA 1
ATOM 1991 C C . ALA A 1 255 ? -13.439 -0.768 -10.356 1.00 66.50 255 ALA A C 1
ATOM 1993 O O . ALA A 1 255 ? -13.620 -0.236 -9.261 1.00 66.50 255 ALA A O 1
ATOM 1994 N N . GLU A 1 256 ? -13.564 -2.080 -10.552 1.00 74.75 256 GLU A N 1
ATOM 1995 C CA . GLU A 1 256 ? -13.830 -3.010 -9.456 1.00 74.75 256 GLU A CA 1
ATOM 1996 C C . GLU A 1 256 ? -12.700 -2.928 -8.415 1.00 74.75 256 GLU A C 1
ATOM 1998 O O . GLU A 1 256 ? -11.526 -2.867 -8.814 1.00 74.75 256 GLU A O 1
ATOM 2003 N N . PRO A 1 257 ? -12.995 -2.972 -7.101 1.00 74.19 257 PRO A N 1
ATOM 2004 C CA . PRO A 1 257 ? -11.972 -2.904 -6.055 1.00 74.19 257 PRO A CA 1
ATOM 2005 C C . PRO A 1 257 ? -10.834 -3.914 -6.241 1.00 74.19 257 PRO A C 1
ATOM 2007 O O . PRO A 1 257 ? -9.664 -3.584 -6.062 1.00 74.19 257 PRO A O 1
ATOM 2010 N N . ASP A 1 258 ? -11.166 -5.116 -6.711 1.00 73.88 258 ASP A N 1
ATOM 2011 C CA . ASP A 1 258 ? -10.226 -6.199 -7.018 1.00 73.88 258 ASP A CA 1
ATOM 2012 C C . ASP A 1 258 ? -9.157 -5.844 -8.060 1.00 73.88 258 ASP A C 1
ATOM 2014 O O . ASP A 1 258 ? -8.140 -6.527 -8.162 1.00 73.88 258 ASP A O 1
ATOM 2018 N N . SER A 1 259 ? -9.368 -4.789 -8.845 1.00 78.19 259 SER A N 1
ATOM 2019 C CA . SER A 1 259 ? -8.398 -4.327 -9.835 1.00 78.19 259 SER A CA 1
ATOM 2020 C C . SER A 1 259 ? -7.294 -3.446 -9.243 1.00 78.19 259 SER A C 1
ATOM 2022 O O . SER A 1 259 ? -6.292 -3.207 -9.923 1.00 78.19 259 SER A O 1
ATOM 2024 N N . LEU A 1 260 ? -7.443 -2.944 -8.009 1.00 80.56 260 LEU A N 1
ATOM 2025 C CA . LEU A 1 260 ? -6.500 -1.989 -7.413 1.00 80.56 260 LEU A CA 1
ATOM 2026 C C . LEU A 1 260 ? -5.182 -2.622 -6.975 1.00 80.56 260 LEU A C 1
ATOM 2028 O O . LEU A 1 260 ? -4.149 -1.953 -6.993 1.00 80.56 260 LEU A O 1
ATOM 2032 N N . VAL A 1 261 ? -5.205 -3.907 -6.630 1.00 80.38 261 VAL A N 1
ATOM 2033 C CA . VAL A 1 261 ? -4.024 -4.674 -6.235 1.00 80.38 261 VAL A CA 1
ATOM 2034 C C . VAL A 1 261 ? -3.785 -5.783 -7.239 1.00 80.38 261 VAL A C 1
ATOM 2036 O O . VAL A 1 261 ? -4.698 -6.534 -7.582 1.00 80.38 261 VAL A O 1
ATOM 2039 N N . LEU A 1 262 ? -2.542 -5.919 -7.702 1.00 77.94 262 LEU A N 1
ATOM 2040 C CA . LEU A 1 262 ? -2.201 -7.038 -8.563 1.00 77.94 262 LEU A CA 1
ATOM 2041 C C . LEU A 1 262 ? -2.061 -8.323 -7.741 1.00 77.94 262 LEU A C 1
ATOM 2043 O O . LEU A 1 262 ? -1.308 -8.396 -6.769 1.00 77.94 262 LEU A O 1
ATOM 2047 N N . HIS A 1 263 ? -2.806 -9.352 -8.136 1.00 79.88 263 HIS A N 1
ATOM 2048 C CA . HIS A 1 263 ? -2.855 -10.602 -7.393 1.00 79.88 263 HIS A CA 1
ATOM 2049 C C . HIS A 1 263 ? -1.577 -11.425 -7.590 1.00 79.88 263 HIS A C 1
ATOM 2051 O O . HIS A 1 263 ? -1.292 -11.891 -8.692 1.00 79.88 263 HIS A O 1
ATOM 2057 N N . VAL A 1 264 ? -0.849 -11.668 -6.497 1.00 84.00 264 VAL A N 1
ATOM 2058 C CA . VAL A 1 264 ? 0.235 -12.657 -6.456 1.00 84.00 264 VAL A CA 1
ATOM 2059 C C . VAL A 1 264 ? -0.368 -14.023 -6.102 1.00 84.00 264 VAL A C 1
ATOM 2061 O O . VAL A 1 264 ? -0.848 -14.185 -4.976 1.00 84.00 264 VAL A O 1
ATOM 2064 N N . PRO A 1 265 ? -0.327 -15.027 -6.998 1.00 84.38 265 PRO A N 1
ATOM 2065 C CA . PRO A 1 265 ? -0.925 -16.329 -6.731 1.00 84.38 265 PRO A CA 1
ATOM 2066 C C . PRO A 1 265 ? -0.360 -17.012 -5.481 1.00 84.38 265 PRO A C 1
ATOM 2068 O O . PRO A 1 265 ? 0.829 -16.898 -5.139 1.00 84.38 265 PRO A O 1
ATOM 2071 N N . HIS A 1 266 ? -1.209 -17.796 -4.814 1.00 79.62 266 HIS A N 1
ATOM 2072 C CA . HIS A 1 266 ? -0.759 -18.659 -3.728 1.00 79.62 266 HIS A CA 1
ATOM 2073 C C . HIS A 1 266 ? 0.312 -19.633 -4.243 1.00 79.62 266 HIS A C 1
ATOM 2075 O O . HIS A 1 266 ? 0.154 -20.261 -5.287 1.00 79.62 266 HIS A O 1
ATOM 2081 N N . GLY A 1 267 ? 1.423 -19.751 -3.514 1.00 82.62 267 GLY A N 1
ATOM 2082 C CA . GLY A 1 267 ? 2.543 -20.602 -3.920 1.00 82.62 267 GLY A CA 1
ATOM 2083 C C . GLY A 1 267 ? 3.422 -20.044 -5.045 1.00 82.62 267 GLY A C 1
ATOM 2084 O O . GLY A 1 267 ? 4.330 -20.756 -5.470 1.00 82.62 267 GLY A O 1
ATOM 2085 N N . TYR A 1 268 ? 3.211 -18.796 -5.492 1.00 88.94 268 TYR A N 1
ATOM 2086 C CA . TYR A 1 268 ? 4.113 -18.127 -6.436 1.00 88.94 268 TYR A CA 1
ATOM 2087 C C . TYR A 1 268 ? 5.575 -18.250 -5.985 1.00 88.94 268 TYR A C 1
ATOM 2089 O O . TYR A 1 268 ? 5.921 -17.913 -4.846 1.00 88.94 268 TYR A O 1
ATOM 2097 N N . ARG A 1 269 ? 6.411 -18.740 -6.903 1.00 87.31 269 ARG A N 1
ATOM 2098 C CA . ARG A 1 269 ? 7.870 -18.785 -6.809 1.00 87.31 269 ARG A CA 1
ATOM 2099 C C . ARG A 1 269 ? 8.392 -18.125 -8.077 1.00 87.31 269 ARG A C 1
ATOM 2101 O O . ARG A 1 269 ? 8.207 -18.684 -9.154 1.00 87.31 269 ARG A O 1
ATOM 2108 N N . GLY A 1 270 ? 8.967 -16.936 -7.932 1.00 84.69 270 GLY A N 1
ATOM 2109 C CA . GLY A 1 270 ? 9.447 -16.156 -9.068 1.00 84.69 270 GLY A CA 1
ATOM 2110 C C . GLY A 1 270 ? 10.517 -16.896 -9.865 1.00 84.69 270 GLY A C 1
ATOM 2111 O O . GLY A 1 270 ? 11.410 -17.516 -9.279 1.00 84.69 270 GLY A O 1
ATOM 2112 N N . LYS A 1 271 ? 10.412 -16.834 -11.191 1.00 89.62 271 LYS A N 1
ATOM 2113 C CA . LYS A 1 271 ? 11.413 -17.317 -12.149 1.00 89.62 271 LYS A CA 1
ATOM 2114 C C . LYS A 1 271 ? 12.413 -16.203 -12.445 1.00 89.62 271 LYS A C 1
ATOM 2116 O O . LYS A 1 271 ? 13.612 -16.359 -12.189 1.00 89.62 271 LYS A O 1
ATOM 2121 N N . ASP A 1 272 ? 11.900 -15.070 -12.919 1.00 95.50 272 ASP A N 1
ATOM 2122 C CA . ASP A 1 272 ? 12.683 -13.898 -13.296 1.00 95.50 272 ASP A CA 1
ATOM 2123 C C . ASP A 1 272 ? 12.452 -12.729 -12.336 1.00 95.50 272 ASP A C 1
ATOM 2125 O O . ASP A 1 272 ? 13.351 -11.911 -12.155 1.00 95.50 272 ASP A O 1
ATOM 2129 N N . LEU A 1 273 ? 11.297 -12.702 -11.663 1.00 96.50 273 LEU A N 1
ATOM 2130 C CA . LEU A 1 273 ? 10.936 -11.730 -10.635 1.00 96.50 273 LEU A CA 1
ATOM 2131 C C . LEU A 1 273 ? 10.816 -12.395 -9.248 1.00 96.50 273 LEU A C 1
ATOM 2133 O O . LEU A 1 273 ? 9.721 -12.819 -8.849 1.00 96.50 273 LEU A O 1
ATOM 2137 N N . PRO A 1 274 ? 11.910 -12.514 -8.475 1.00 94.88 274 PRO A N 1
ATOM 2138 C CA . PRO A 1 274 ? 11.830 -12.989 -7.101 1.00 94.88 274 PRO A CA 1
ATOM 2139 C C . PRO A 1 274 ? 11.031 -11.995 -6.247 1.00 94.88 274 PRO A C 1
ATOM 2141 O O . PRO A 1 274 ? 11.265 -10.788 -6.296 1.00 94.88 274 PRO A O 1
ATOM 2144 N N . LEU A 1 275 ? 10.078 -12.504 -5.462 1.00 94.62 275 LEU A N 1
ATOM 2145 C CA . LEU A 1 275 ? 9.243 -11.689 -4.580 1.00 94.62 275 LEU A CA 1
ATOM 2146 C C . LEU A 1 275 ? 9.329 -12.176 -3.138 1.00 94.62 275 LEU A C 1
ATOM 2148 O O . LEU A 1 275 ? 9.010 -13.328 -2.827 1.00 94.62 275 LEU A O 1
ATOM 2152 N N . TRP A 1 276 ? 9.676 -11.248 -2.257 1.00 94.06 276 TRP A N 1
ATOM 2153 C CA . TRP A 1 276 ? 9.536 -11.371 -0.818 1.00 94.06 276 TRP A CA 1
ATOM 2154 C C . TRP A 1 276 ? 8.188 -10.785 -0.420 1.00 94.06 276 TRP A C 1
ATOM 2156 O O . TRP A 1 276 ? 7.788 -9.723 -0.891 1.00 94.06 276 TRP A O 1
ATOM 2166 N N . ARG A 1 277 ? 7.467 -11.514 0.431 1.00 93.00 277 ARG A N 1
ATOM 2167 C CA . ARG A 1 277 ? 6.160 -11.123 0.961 1.00 93.00 277 ARG A CA 1
ATOM 2168 C C . ARG A 1 277 ? 6.252 -11.189 2.470 1.00 93.00 277 ARG A C 1
ATOM 2170 O O . ARG A 1 277 ? 6.356 -12.283 3.025 1.00 93.00 277 ARG A O 1
ATOM 2177 N N . LEU A 1 278 ? 6.265 -10.033 3.112 1.00 93.31 278 LEU A N 1
ATOM 2178 C CA . LEU A 1 278 ? 6.403 -9.928 4.553 1.00 93.31 278 LEU A CA 1
ATOM 2179 C C . LEU A 1 278 ? 5.053 -9.566 5.157 1.00 93.31 278 LEU A C 1
ATOM 2181 O O . LEU A 1 278 ? 4.448 -8.547 4.819 1.00 93.31 278 LEU A O 1
ATOM 2185 N N . LYS A 1 279 ? 4.605 -10.423 6.068 1.00 93.31 279 LYS A N 1
ATOM 2186 C CA . LYS A 1 279 ? 3.482 -10.161 6.958 1.00 93.31 279 LYS A CA 1
ATOM 2187 C C . LYS A 1 279 ? 4.037 -9.499 8.217 1.00 93.31 279 LYS A C 1
ATOM 2189 O O . LYS A 1 279 ? 4.883 -10.078 8.896 1.00 93.31 279 LYS A O 1
ATOM 2194 N N . VAL A 1 280 ? 3.594 -8.273 8.478 1.00 90.94 280 VAL A N 1
ATOM 2195 C CA . VAL A 1 280 ? 3.971 -7.498 9.665 1.00 90.94 280 VAL A CA 1
ATOM 2196 C C . VAL A 1 280 ? 2.769 -7.482 10.592 1.00 90.94 280 VAL A C 1
ATOM 2198 O O . VAL A 1 280 ? 1.703 -6.995 10.222 1.00 90.94 280 VAL A O 1
ATOM 2201 N N . GLU A 1 281 ? 2.936 -8.054 11.778 1.00 90.19 281 GLU A N 1
ATOM 2202 C CA . GLU A 1 281 ? 1.873 -8.193 12.770 1.00 90.19 281 GLU A CA 1
ATOM 2203 C C . GLU A 1 281 ? 2.324 -7.639 14.122 1.00 90.19 281 GLU A C 1
ATOM 2205 O O . GLU A 1 281 ? 3.524 -7.652 14.425 1.00 90.19 281 GLU A O 1
ATOM 2210 N N . PRO A 1 282 ? 1.378 -7.196 14.967 1.00 86.94 282 PRO A N 1
ATOM 2211 C CA . PRO A 1 282 ? 1.673 -6.872 16.349 1.00 86.94 282 PRO A CA 1
ATOM 2212 C C . PRO A 1 282 ? 2.226 -8.105 17.080 1.00 86.94 282 PRO A C 1
ATOM 2214 O O . PRO A 1 282 ? 1.900 -9.239 16.713 1.00 86.94 282 PRO A O 1
ATOM 2217 N N . PRO A 1 283 ? 3.015 -7.920 18.152 1.00 80.25 283 PRO A N 1
ATOM 2218 C CA . PRO A 1 283 ? 3.494 -9.035 18.958 1.00 80.25 283 PRO A CA 1
ATOM 2219 C C . PRO A 1 283 ? 2.319 -9.886 19.454 1.00 80.25 283 PRO A C 1
ATOM 2221 O O . PRO A 1 283 ? 1.376 -9.359 20.053 1.00 80.25 283 PRO A O 1
ATOM 2224 N N . GLN A 1 284 ? 2.383 -11.201 19.231 1.00 68.56 284 GLN A N 1
ATOM 2225 C CA . GLN A 1 284 ? 1.439 -12.129 19.849 1.00 68.56 284 GLN A CA 1
ATOM 2226 C C . GLN A 1 284 ? 1.677 -12.116 21.365 1.00 68.56 284 GLN A C 1
ATOM 2228 O O . GLN A 1 284 ? 2.820 -12.227 21.814 1.00 68.56 284 GLN A O 1
ATOM 2233 N N . LYS A 1 285 ? 0.608 -11.899 22.135 1.00 49.53 285 LYS A N 1
ATOM 2234 C CA . LYS A 1 285 ? 0.638 -11.952 23.602 1.00 49.53 285 LYS A CA 1
ATOM 2235 C C . LYS A 1 285 ? 0.679 -13.386 24.106 1.00 49.53 285 LYS A C 1
ATOM 2237 O O . LYS A 1 285 ? -0.015 -14.229 23.499 1.00 49.53 285 LYS A O 1
#

pLDDT: mean 91.94, std 9.35, range [39.09, 98.81]

Radius of gyration: 22.83 Å; chains: 1; bounding box: 58×41×68 Å

Sequence (285 aa):
MFGYVAASLRSCVLVKEEDAGEAYVTSSTIRIPDYRLVTNDGYEFLVEVKNFHQSNPSAPFSLDSSYVDGLLQYAALLKKDLKFAVYWSRWNLWTLVSADKLKGVGSERELTITEALQVSEMSSLLGDLHLGTTPPLVLRLRADTTKPRAVEPSSSQVIFTIGAVEFYCAGRLIVDDLEKSLAFYLILYGDWVESESKADVKDGELVSIDFESRPRESEPKQEFEIIGSLSSMASGKYNDLTLSEGGVERLSPDAEPDSLVLHVPHGYRGKDLPLWRLKVEPPQK